Protein AF-A0A0M0T849-F1 (afdb_monomer)

Mean predicted aligned error: 8.23 Å

Radius of gyration: 27.61 Å; Cα contacts (8 Å, |Δi|>4): 371; chains: 1; bounding box: 70×37×80 Å

Structure (mmCIF, N/CA/C/O backbone):
data_AF-A0A0M0T849-F1
#
_entry.id   AF-A0A0M0T849-F1
#
loop_
_atom_site.group_PDB
_atom_site.id
_atom_site.type_symbol
_atom_site.label_atom_id
_atom_site.label_alt_id
_atom_site.label_comp_id
_atom_site.label_asym_id
_atom_site.label_entity_id
_atom_site.label_seq_id
_atom_site.pdbx_PDB_ins_code
_atom_site.Cartn_x
_atom_site.Cartn_y
_atom_site.Cartn_z
_atom_site.occupancy
_atom_site.B_iso_or_equiv
_atom_site.auth_seq_id
_atom_site.auth_comp_id
_atom_site.auth_asym_id
_atom_site.auth_atom_id
_atom_site.pdbx_PDB_model_num
ATOM 1 N N . MET A 1 1 ? -5.304 4.924 25.755 1.00 60.28 1 MET A N 1
ATOM 2 C CA . MET A 1 1 ? -5.908 5.357 27.031 1.00 60.28 1 MET A CA 1
ATOM 3 C C . MET A 1 1 ? -5.217 4.589 28.138 1.00 60.28 1 MET A C 1
ATOM 5 O O . MET A 1 1 ? -4.816 3.461 27.881 1.00 60.28 1 MET A O 1
ATOM 9 N N . ASN A 1 2 ? -5.012 5.182 29.313 1.00 76.38 2 ASN A N 1
ATOM 10 C CA . ASN A 1 2 ? -4.461 4.425 30.435 1.00 76.38 2 ASN A CA 1
ATOM 11 C C . ASN A 1 2 ? -5.485 3.355 30.852 1.00 76.38 2 ASN A C 1
ATOM 13 O O . ASN A 1 2 ? -6.664 3.678 31.005 1.00 76.38 2 ASN A O 1
ATOM 17 N N . LYS A 1 3 ? -5.048 2.098 30.994 1.00 81.00 3 LYS A N 1
ATOM 18 C CA . LYS A 1 3 ? -5.904 0.969 31.385 1.00 81.00 3 LYS A CA 1
ATOM 19 C C . LYS A 1 3 ? -6.645 1.268 32.693 1.00 81.00 3 LYS A C 1
ATOM 21 O O . LYS A 1 3 ? -7.823 0.957 32.788 1.00 81.00 3 LYS A O 1
ATOM 26 N N . SER A 1 4 ? -6.001 1.958 33.638 1.00 83.50 4 SER A N 1
ATOM 27 C CA . SER A 1 4 ? -6.620 2.359 34.910 1.00 83.50 4 SER A CA 1
ATOM 28 C C . SER A 1 4 ? -7.853 3.250 34.722 1.00 83.50 4 SER A C 1
ATOM 30 O O . SER A 1 4 ? -8.904 2.967 35.278 1.00 83.50 4 SER A O 1
ATOM 32 N N . VAL A 1 5 ? -7.765 4.259 33.852 1.00 85.56 5 VAL A N 1
ATOM 33 C CA . VAL A 1 5 ? -8.870 5.195 33.573 1.00 85.56 5 VAL A CA 1
ATOM 34 C C . VAL A 1 5 ? -10.051 4.481 32.915 1.00 85.56 5 VAL A C 1
ATOM 36 O O . VAL A 1 5 ? -11.201 4.868 33.101 1.00 85.56 5 VAL A O 1
ATOM 39 N N . TYR A 1 6 ? -9.790 3.446 32.114 1.00 89.44 6 TYR A N 1
ATOM 40 C CA . TYR A 1 6 ? -10.868 2.658 31.525 1.00 89.44 6 TYR A CA 1
ATOM 41 C C . TYR A 1 6 ? -11.559 1.762 32.554 1.00 89.44 6 TYR A C 1
ATOM 43 O O . TYR A 1 6 ? -12.784 1.688 32.569 1.00 89.44 6 TYR A O 1
ATOM 51 N N . LEU A 1 7 ? -10.776 1.130 33.431 1.00 90.62 7 LEU A N 1
ATOM 52 C CA . LEU A 1 7 ? -11.290 0.299 34.518 1.00 90.62 7 LEU A CA 1
ATOM 53 C C . LEU A 1 7 ? -12.186 1.110 35.455 1.00 90.62 7 LEU A C 1
ATOM 55 O O . LEU A 1 7 ? -13.312 0.699 35.703 1.00 90.62 7 LEU A O 1
ATOM 59 N N . GLU A 1 8 ? -11.758 2.307 35.860 1.00 92.00 8 GLU A N 1
ATOM 60 C CA . GLU A 1 8 ? -12.571 3.217 36.680 1.00 92.00 8 GLU A CA 1
ATOM 61 C C . GLU A 1 8 ? -13.927 3.535 36.027 1.00 92.00 8 GLU A C 1
ATOM 63 O O . GLU A 1 8 ? -14.956 3.597 36.703 1.00 92.00 8 GLU A O 1
ATOM 68 N N . LYS A 1 9 ? -13.962 3.695 34.695 1.00 92.44 9 LYS A N 1
ATOM 69 C CA . LYS A 1 9 ? -15.218 3.911 33.958 1.00 92.44 9 LYS A CA 1
ATOM 70 C C . LYS A 1 9 ? -16.126 2.683 33.979 1.00 92.44 9 LYS A C 1
ATOM 72 O O . LYS A 1 9 ? -17.337 2.860 34.066 1.00 92.44 9 LYS A O 1
ATOM 77 N N . ILE A 1 10 ? -15.568 1.474 33.900 1.00 90.88 10 ILE A N 1
ATOM 78 C CA . ILE A 1 10 ? -16.334 0.223 34.024 1.00 90.88 10 ILE A CA 1
ATOM 79 C C . ILE A 1 10 ? -16.880 0.079 35.450 1.00 90.88 10 ILE A C 1
ATOM 81 O O . ILE A 1 10 ? -18.056 -0.221 35.629 1.00 90.88 10 ILE A O 1
ATOM 85 N N . GLU A 1 11 ? -16.053 0.340 36.461 1.00 91.38 11 GLU A N 1
ATOM 86 C CA . GLU A 1 11 ? -16.432 0.235 37.875 1.00 91.38 11 GLU A CA 1
ATOM 87 C C . GLU A 1 11 ? -17.502 1.258 38.284 1.00 91.38 11 GLU A C 1
ATOM 89 O O . GLU A 1 11 ? -18.283 1.016 39.204 1.00 91.38 11 GLU A O 1
ATOM 94 N N . SER A 1 12 ? -17.567 2.381 37.566 1.00 93.69 12 SER A N 1
ATOM 95 C CA . SER A 1 12 ? -18.572 3.432 37.748 1.00 93.69 12 SER A CA 1
ATOM 96 C C . SER A 1 12 ? -19.901 3.150 37.034 1.00 93.69 12 SER A C 1
ATOM 98 O O . SER A 1 12 ? -20.819 3.967 37.127 1.00 93.69 12 SER A O 1
ATOM 100 N N . LEU A 1 13 ? -20.030 2.038 36.298 1.00 93.19 13 LEU A N 1
ATOM 101 C CA . LEU A 1 13 ? -21.282 1.687 35.627 1.00 93.19 13 LEU A CA 1
ATOM 102 C C . LEU A 1 13 ? -22.389 1.385 36.645 1.00 93.19 13 LEU A C 1
ATOM 104 O O . LEU A 1 13 ? -22.171 0.763 37.688 1.00 93.19 13 LEU A O 1
ATOM 108 N N . GLU A 1 14 ? -23.610 1.800 36.311 1.00 89.88 14 GLU A N 1
ATOM 109 C CA . GLU A 1 14 ? -24.782 1.543 37.144 1.00 89.88 14 GLU A CA 1
ATOM 110 C C . GLU A 1 14 ? -24.962 0.036 37.381 1.00 89.88 14 GLU A C 1
ATOM 112 O O . GLU A 1 14 ? -24.880 -0.776 36.460 1.00 89.88 14 GLU A O 1
ATOM 117 N N . GLY A 1 15 ? -25.178 -0.345 38.642 1.00 85.44 15 GLY A N 1
ATOM 118 C CA . GLY A 1 15 ? -25.332 -1.743 39.034 1.00 85.44 15 GLY A CA 1
ATOM 119 C C . GLY A 1 15 ? -24.027 -2.533 39.173 1.00 85.44 15 GLY A C 1
ATOM 120 O O . GLY A 1 15 ? -24.075 -3.664 39.643 1.00 85.44 15 GLY A O 1
ATOM 121 N N . PHE A 1 16 ? -22.857 -1.970 38.849 1.00 89.62 16 PHE A N 1
ATOM 122 C CA . PHE A 1 16 ? -21.581 -2.676 39.015 1.00 89.62 16 PHE A CA 1
ATOM 123 C C . PHE A 1 16 ? -21.290 -3.006 40.489 1.00 89.62 16 PHE A C 1
ATOM 125 O O . PHE A 1 16 ? -20.903 -4.123 40.835 1.00 89.62 16 PHE A O 1
ATOM 132 N N . SER A 1 17 ? -21.549 -2.054 41.390 1.00 87.62 17 SER A N 1
ATOM 133 C CA . SER A 1 17 ? -21.331 -2.219 42.833 1.00 87.62 17 SER A CA 1
ATOM 134 C C . SER A 1 17 ? -22.240 -3.271 43.477 1.00 87.62 17 SER A C 1
ATOM 136 O O . SER A 1 17 ? -21.891 -3.812 44.528 1.00 87.62 17 SER A O 1
ATOM 138 N N . THR A 1 18 ? -23.377 -3.598 42.853 1.00 83.88 18 THR A N 1
ATOM 139 C CA . THR A 1 18 ? -24.341 -4.580 43.371 1.00 83.88 18 THR A CA 1
ATOM 140 C C . THR A 1 18 ? -24.019 -6.015 42.948 1.00 83.88 18 THR A C 1
ATOM 142 O O . THR A 1 18 ? -24.594 -6.954 43.497 1.00 83.88 18 THR A O 1
ATOM 145 N N . ILE A 1 19 ? -23.072 -6.198 42.022 1.00 87.38 19 ILE A N 1
ATOM 146 C CA . ILE A 1 19 ? -22.574 -7.507 41.584 1.00 87.38 19 ILE A CA 1
ATOM 147 C C . ILE A 1 19 ? -21.572 -8.057 42.602 1.00 87.38 19 ILE A C 1
ATOM 149 O O . ILE A 1 19 ? -20.796 -7.306 43.209 1.00 87.38 19 ILE A O 1
ATOM 153 N N . LYS A 1 20 ? -21.575 -9.383 42.778 1.00 85.88 20 LYS A N 1
ATOM 154 C CA . LYS A 1 20 ? -20.651 -10.084 43.673 1.00 85.88 20 LYS A CA 1
ATOM 155 C C . LYS A 1 20 ? -19.207 -9.979 43.181 1.00 85.88 20 LYS A C 1
ATOM 157 O O . LYS A 1 20 ? -18.941 -9.912 41.984 1.00 85.88 20 LYS A O 1
ATOM 162 N N . ASN A 1 21 ? -18.258 -9.986 44.113 1.00 81.31 21 ASN A N 1
ATOM 163 C CA . ASN A 1 21 ? -16.842 -9.770 43.799 1.00 81.31 21 ASN A CA 1
ATOM 164 C C . ASN A 1 21 ? -16.257 -10.788 42.805 1.00 81.31 21 ASN A C 1
ATOM 166 O O . ASN A 1 21 ? -15.384 -10.422 42.026 1.00 81.31 21 ASN A O 1
ATOM 170 N N . ASP A 1 22 ? -16.741 -12.028 42.805 1.00 83.12 22 ASP A N 1
ATOM 171 C CA . ASP A 1 22 ? -16.338 -13.098 41.885 1.00 83.12 22 ASP A CA 1
ATOM 172 C C . ASP A 1 22 ? -16.853 -12.899 40.448 1.00 83.12 22 ASP A C 1
ATOM 174 O O . ASP A 1 22 ? -16.228 -13.367 39.500 1.00 83.12 22 ASP A O 1
ATOM 178 N N . GLU A 1 23 ? -17.941 -12.148 40.261 1.00 87.88 23 GLU A N 1
ATOM 179 C CA . GLU A 1 23 ? -18.541 -11.872 38.948 1.00 87.88 23 GLU A CA 1
ATOM 180 C C . GLU A 1 23 ? -18.073 -10.534 38.344 1.00 87.88 23 GLU A C 1
ATOM 182 O O . GLU A 1 23 ? -18.139 -10.340 37.128 1.00 87.88 23 GLU A O 1
ATOM 187 N N . ARG A 1 24 ? -17.545 -9.617 39.168 1.00 89.88 24 ARG A N 1
ATOM 188 C CA . ARG A 1 24 ? -17.034 -8.304 38.720 1.00 89.88 24 ARG A CA 1
ATOM 189 C C . ARG A 1 24 ? -15.905 -8.422 37.701 1.00 89.88 24 ARG A C 1
ATOM 191 O O . ARG A 1 24 ? -15.881 -7.656 36.739 1.00 89.88 24 ARG A O 1
ATOM 198 N N . GLN A 1 25 ? -15.010 -9.398 37.869 1.00 90.38 25 GLN A N 1
ATOM 199 C CA . GLN A 1 25 ? -13.918 -9.616 36.918 1.00 90.38 25 GLN A CA 1
ATOM 200 C C . GLN A 1 25 ? -14.452 -9.990 35.529 1.00 90.38 25 GLN A C 1
ATOM 202 O O . GLN A 1 25 ? -13.970 -9.466 34.533 1.00 90.38 25 GLN A O 1
ATOM 207 N N . SER A 1 26 ? -15.523 -10.790 35.454 1.00 90.88 26 SER A N 1
ATOM 208 C CA . SER A 1 26 ? -16.146 -11.151 34.173 1.00 90.88 26 SER A CA 1
ATOM 209 C C . SER A 1 26 ? -16.728 -9.940 33.434 1.00 90.88 26 SER A C 1
ATOM 211 O O . SER A 1 26 ? -16.692 -9.904 32.205 1.00 90.88 26 SER A O 1
ATOM 213 N N . VAL A 1 27 ? -17.248 -8.943 34.158 1.00 92.19 27 VAL A N 1
ATOM 214 C CA . VAL A 1 27 ? -17.729 -7.684 33.563 1.00 92.19 27 VAL A CA 1
ATOM 215 C C . VAL A 1 27 ? -16.565 -6.863 33.008 1.00 92.19 27 VAL A C 1
ATOM 217 O O . VAL A 1 27 ? -16.662 -6.339 31.897 1.00 92.19 27 VAL A O 1
ATOM 220 N N . ILE A 1 28 ? -15.472 -6.766 33.770 1.00 92.56 28 ILE A N 1
ATOM 221 C CA . ILE A 1 28 ? -14.256 -6.065 33.350 1.00 92.56 28 ILE A CA 1
ATOM 222 C C . ILE A 1 28 ? -13.679 -6.708 32.089 1.00 92.56 28 ILE A C 1
ATOM 224 O O . ILE A 1 28 ? -13.455 -5.999 31.110 1.00 92.56 28 ILE A O 1
ATOM 228 N N . ASP A 1 29 ? -13.501 -8.028 32.087 1.00 92.75 29 ASP A N 1
ATOM 229 C CA . ASP A 1 29 ? -12.939 -8.764 30.952 1.00 92.75 29 ASP A CA 1
ATOM 230 C C . ASP A 1 29 ? -13.808 -8.574 29.701 1.00 92.75 29 ASP A C 1
ATOM 232 O O . ASP A 1 29 ? -13.308 -8.169 28.655 1.00 92.75 29 ASP A O 1
ATOM 236 N N . ALA A 1 30 ? -15.135 -8.711 29.829 1.00 92.81 30 ALA A N 1
ATOM 237 C CA . ALA A 1 30 ? -16.058 -8.481 28.718 1.00 92.81 30 ALA A CA 1
ATOM 238 C C . ALA A 1 30 ? -15.961 -7.054 28.141 1.00 92.81 30 ALA A C 1
ATOM 240 O O . ALA A 1 30 ? -16.028 -6.870 26.926 1.00 92.81 30 ALA A O 1
ATOM 241 N N . GLY A 1 31 ? -15.804 -6.036 28.994 1.00 92.69 31 GLY A N 1
ATOM 242 C CA . GLY A 1 31 ? -15.648 -4.645 28.561 1.00 92.69 31 GLY A CA 1
ATOM 243 C C . GLY A 1 31 ? -14.288 -4.343 27.925 1.00 92.69 31 GLY A C 1
ATOM 244 O O . GLY A 1 31 ? -14.213 -3.537 26.992 1.00 92.69 31 GLY A O 1
ATOM 245 N N . MET A 1 32 ? -13.220 -4.970 28.422 1.00 93.19 32 MET A N 1
ATOM 246 C CA . MET A 1 32 ? -11.860 -4.862 27.885 1.00 93.19 32 MET A CA 1
ATOM 247 C C . MET A 1 32 ? -11.755 -5.527 26.513 1.00 93.19 32 MET A C 1
ATOM 249 O O . MET A 1 32 ? -11.358 -4.865 25.553 1.00 93.19 32 MET A O 1
ATOM 253 N N . ASP A 1 33 ? -12.186 -6.783 26.413 1.00 94.12 33 ASP A N 1
ATOM 254 C CA . ASP A 1 33 ? -12.108 -7.581 25.190 1.00 94.12 33 ASP A CA 1
ATOM 255 C C . ASP A 1 33 ? -12.939 -6.949 24.070 1.00 94.12 33 ASP A C 1
ATOM 257 O O . ASP A 1 33 ? -12.478 -6.818 22.936 1.00 94.12 33 ASP A O 1
ATOM 261 N N . ALA A 1 34 ? -14.152 -6.484 24.387 1.00 93.94 34 ALA A N 1
ATOM 262 C CA . ALA A 1 34 ? -15.019 -5.829 23.413 1.00 93.94 34 ALA A CA 1
ATOM 263 C C . ALA A 1 34 ? -14.435 -4.508 22.897 1.00 93.94 34 ALA A C 1
ATOM 265 O O . ALA A 1 34 ? -14.527 -4.224 21.704 1.00 93.94 34 ALA A O 1
ATOM 266 N N . MET A 1 35 ? -13.823 -3.704 23.774 1.00 93.00 35 MET A N 1
ATOM 267 C CA . MET A 1 35 ? -13.146 -2.470 23.368 1.00 93.00 35 MET A CA 1
ATOM 268 C C . MET A 1 35 ? -11.950 -2.776 22.462 1.00 93.00 35 MET A C 1
ATOM 270 O O . MET A 1 35 ? -11.795 -2.138 21.424 1.00 93.00 35 MET A O 1
ATOM 274 N N . GLU A 1 36 ? -11.098 -3.729 22.841 1.00 91.44 36 GLU A N 1
ATOM 275 C CA . GLU A 1 36 ? -9.919 -4.084 22.050 1.00 91.44 36 GLU A CA 1
ATOM 276 C C . GLU A 1 36 ? -10.314 -4.648 20.681 1.00 91.44 36 GLU A C 1
ATOM 278 O O . GLU A 1 36 ? -9.797 -4.204 19.654 1.00 91.44 36 GLU A O 1
ATOM 283 N N . HIS A 1 37 ? -11.294 -5.552 20.647 1.00 92.25 37 HIS A N 1
ATOM 284 C CA . HIS A 1 37 ? -11.825 -6.101 19.406 1.00 92.25 37 HIS A CA 1
ATOM 285 C C . HIS A 1 37 ? -12.408 -5.009 18.502 1.00 92.25 37 HIS A C 1
ATOM 287 O O . HIS A 1 37 ? -12.138 -4.992 17.301 1.00 92.25 37 HIS A O 1
ATOM 293 N N . GLU A 1 38 ? -13.183 -4.075 19.058 1.00 92.25 38 GLU A N 1
ATOM 294 C CA . GLU A 1 38 ? -13.771 -2.985 18.279 1.00 92.25 38 GLU A CA 1
ATOM 295 C C . GLU A 1 38 ? -12.708 -2.020 17.749 1.00 92.25 38 GLU A C 1
ATOM 297 O O . GLU A 1 38 ? -12.756 -1.621 16.586 1.00 92.25 38 GLU A O 1
ATOM 302 N N . PHE A 1 39 ? -11.698 -1.690 18.555 1.00 89.31 39 PHE A N 1
ATOM 303 C CA . PHE A 1 39 ? -10.579 -0.871 18.096 1.00 89.31 39 PHE A CA 1
ATOM 304 C C . PHE A 1 39 ? -9.809 -1.553 16.956 1.00 89.31 39 PHE A C 1
ATOM 306 O O . PHE A 1 39 ? -9.500 -0.916 15.945 1.00 89.31 39 PHE A O 1
ATOM 313 N N . ASN A 1 40 ? -9.550 -2.857 17.075 1.00 87.88 40 ASN A N 1
ATOM 314 C CA . ASN A 1 40 ? -8.899 -3.648 16.032 1.00 87.88 40 ASN A CA 1
ATOM 315 C C . ASN A 1 40 ? -9.746 -3.717 14.752 1.00 87.88 40 ASN A C 1
ATOM 317 O O . ASN A 1 40 ? -9.210 -3.579 13.655 1.00 87.88 40 ASN A O 1
ATOM 321 N N . ARG A 1 41 ? -11.072 -3.856 14.872 1.00 90.12 41 ARG A N 1
ATOM 322 C CA . ARG A 1 41 ? -11.997 -3.811 13.730 1.00 90.12 41 ARG A CA 1
ATOM 323 C C . ARG A 1 41 ? -11.960 -2.451 13.030 1.00 90.12 41 ARG A C 1
ATOM 325 O O . ARG A 1 41 ? -11.737 -2.395 11.824 1.00 90.12 41 ARG A O 1
ATOM 332 N N . LEU A 1 42 ? -12.123 -1.358 13.781 1.00 87.81 42 LEU A N 1
ATOM 333 C CA . LEU A 1 42 ? -12.128 0.006 13.239 1.00 87.81 42 LEU A CA 1
ATOM 334 C C . LEU A 1 42 ? -10.811 0.342 12.539 1.00 87.81 42 LEU A C 1
ATOM 336 O O . LEU A 1 42 ? -10.811 0.892 11.440 1.00 87.81 42 LEU A O 1
ATOM 340 N N . THR A 1 43 ? -9.682 -0.020 13.147 1.00 84.00 43 THR A N 1
ATOM 341 C CA . THR A 1 43 ? -8.364 0.203 12.544 1.00 84.00 43 THR A CA 1
ATOM 342 C C . THR A 1 43 ? -8.151 -0.660 11.302 1.00 84.00 43 THR A C 1
ATOM 344 O O . THR A 1 43 ? -7.687 -0.134 10.292 1.00 84.00 43 THR A O 1
ATOM 347 N N . ALA A 1 44 ? -8.549 -1.935 11.312 1.00 83.19 44 ALA A N 1
ATOM 348 C CA . ALA A 1 44 ? -8.457 -2.806 10.140 1.00 83.19 44 ALA A CA 1
ATOM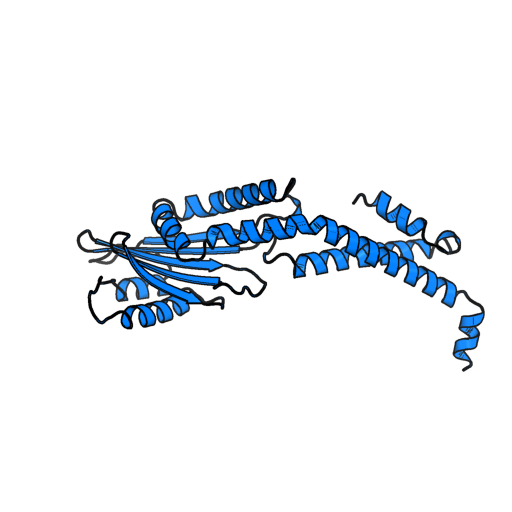 349 C C . ALA A 1 44 ? -9.318 -2.321 8.960 1.00 83.19 44 ALA A C 1
ATOM 351 O O . ALA A 1 44 ? -8.923 -2.480 7.807 1.00 83.19 44 ALA A O 1
ATOM 352 N N . GLU A 1 45 ? -10.474 -1.716 9.237 1.00 83.94 45 GLU A N 1
ATOM 353 C CA . GLU A 1 45 ? -11.359 -1.147 8.216 1.00 83.94 45 GLU A CA 1
ATOM 354 C C . GLU A 1 45 ? -10.856 0.190 7.668 1.00 83.94 45 GLU A C 1
ATOM 356 O O . GLU A 1 45 ? -11.100 0.516 6.506 1.00 83.94 45 GLU A O 1
ATOM 361 N N . LYS A 1 46 ? -10.178 0.985 8.500 1.00 86.75 46 LYS A N 1
ATOM 362 C CA . LYS A 1 46 ? -9.797 2.360 8.161 1.00 86.75 46 LYS A CA 1
ATOM 363 C C . LYS A 1 46 ? -8.404 2.494 7.578 1.00 86.75 46 LYS A C 1
ATOM 365 O O . LYS A 1 46 ? -8.193 3.350 6.722 1.00 86.75 46 LYS A O 1
ATOM 370 N N . PHE A 1 47 ? -7.455 1.687 8.037 1.00 88.81 47 PHE A N 1
ATOM 371 C CA . PHE A 1 47 ? -6.078 1.760 7.573 1.00 88.81 47 PHE A CA 1
ATOM 372 C C . PHE A 1 47 ? -5.917 0.949 6.286 1.00 88.81 47 PHE A C 1
ATOM 374 O O . PHE A 1 47 ? -6.061 -0.274 6.313 1.00 88.81 47 PHE A O 1
ATOM 381 N N . PRO A 1 48 ? -5.557 1.577 5.150 1.00 90.19 48 PRO A N 1
ATOM 382 C CA . PRO A 1 48 ? -5.438 0.841 3.894 1.00 90.19 48 PRO A CA 1
ATOM 383 C C . PRO A 1 48 ? -4.230 -0.095 3.851 1.00 90.19 48 PRO A C 1
ATOM 385 O O . PRO A 1 48 ? -4.144 -0.917 2.943 1.00 90.19 48 PRO A O 1
ATOM 388 N N . TYR A 1 49 ? -3.299 0.017 4.802 1.00 92.19 49 TYR A N 1
ATOM 389 C CA . TYR A 1 49 ? -2.038 -0.712 4.785 1.00 92.19 49 TYR A CA 1
ATOM 390 C C . TYR A 1 49 ? -1.790 -1.518 6.062 1.00 92.19 49 TYR A C 1
ATOM 392 O O . TYR A 1 49 ? -2.300 -1.264 7.150 1.00 92.19 49 TYR A O 1
ATOM 400 N N . SER A 1 50 ? -0.996 -2.564 5.875 1.00 89.69 50 SER A N 1
ATOM 401 C CA . SER A 1 50 ? -0.374 -3.391 6.906 1.00 89.69 50 SER A CA 1
ATOM 402 C C . SER A 1 50 ? 0.610 -2.711 7.836 1.00 89.69 50 SER A C 1
ATOM 404 O O . SER A 1 50 ? 1.623 -2.350 7.258 1.00 89.69 50 SER A O 1
ATOM 406 N N . PRO A 1 51 ? 0.500 -2.594 9.176 1.00 89.31 51 PRO A N 1
ATOM 407 C CA . PRO A 1 51 ? 1.727 -2.328 9.931 1.00 89.31 51 PRO A CA 1
ATOM 408 C C . PRO A 1 51 ? 2.747 -3.453 9.669 1.00 89.31 51 PRO A C 1
ATOM 410 O O . PRO A 1 51 ? 2.381 -4.630 9.651 1.00 89.31 51 PRO A O 1
ATOM 413 N N . ASN A 1 52 ? 4.013 -3.088 9.443 1.00 90.44 52 ASN A N 1
ATOM 414 C CA . ASN A 1 52 ? 5.134 -4.000 9.173 1.00 90.44 52 ASN A CA 1
ATOM 415 C C . ASN A 1 52 ? 4.939 -4.931 7.959 1.00 90.44 52 ASN A C 1
ATOM 417 O O . ASN A 1 52 ? 5.480 -6.037 7.932 1.00 90.44 52 ASN A O 1
ATOM 421 N N . ALA A 1 53 ? 4.166 -4.508 6.956 1.00 93.31 53 ALA A N 1
ATOM 422 C CA . ALA A 1 53 ? 3.972 -5.270 5.724 1.00 93.31 53 ALA A CA 1
ATOM 423 C C . ALA A 1 53 ? 4.324 -4.437 4.481 1.00 93.31 53 ALA A C 1
ATOM 425 O O . ALA A 1 53 ? 4.244 -3.204 4.536 1.00 93.31 53 ALA A O 1
ATOM 426 N N . PRO A 1 54 ? 4.645 -5.088 3.345 1.00 95.00 54 PRO A N 1
ATOM 427 C CA . PRO A 1 54 ? 4.850 -4.404 2.075 1.00 95.00 54 PRO A CA 1
ATOM 428 C C . PRO A 1 54 ? 3.659 -3.513 1.711 1.00 95.00 54 PRO A C 1
ATOM 430 O O . PRO A 1 54 ? 2.512 -3.964 1.709 1.00 95.00 54 PRO A O 1
ATOM 433 N N . CYS A 1 55 ? 3.930 -2.248 1.393 1.00 95.25 55 CYS A N 1
ATOM 434 C CA . CYS A 1 55 ? 2.926 -1.293 0.923 1.00 95.25 55 CYS A CA 1
ATOM 435 C C . CYS A 1 55 ? 3.166 -0.827 -0.514 1.00 95.25 55 CYS A C 1
ATOM 437 O O . CYS A 1 55 ? 2.228 -0.366 -1.162 1.00 95.25 55 CYS A O 1
ATOM 439 N N . LEU A 1 56 ? 4.398 -0.944 -1.011 1.00 96.69 56 LEU A N 1
ATOM 440 C CA . LEU A 1 56 ? 4.778 -0.520 -2.351 1.00 96.69 56 LEU A CA 1
ATOM 441 C C . LEU A 1 56 ? 5.844 -1.458 -2.917 1.00 96.69 56 LEU A C 1
ATOM 443 O O . LEU A 1 56 ? 6.810 -1.790 -2.236 1.00 96.69 56 LEU A O 1
ATOM 447 N N . GLU A 1 57 ? 5.694 -1.850 -4.175 1.00 97.12 57 GLU A N 1
ATOM 448 C CA . GLU A 1 57 ? 6.706 -2.578 -4.942 1.00 97.12 57 GLU A CA 1
ATOM 449 C C . GLU A 1 57 ? 7.029 -1.795 -6.215 1.00 97.12 57 GLU A C 1
ATOM 451 O O . GLU A 1 57 ? 6.130 -1.394 -6.952 1.00 97.12 57 GLU A O 1
ATOM 456 N N . ILE A 1 58 ? 8.318 -1.568 -6.461 1.00 97.81 58 ILE A N 1
ATOM 457 C CA . ILE A 1 58 ? 8.836 -0.853 -7.626 1.00 97.81 58 ILE A CA 1
ATOM 458 C C . ILE A 1 58 ? 9.840 -1.750 -8.328 1.00 97.81 58 ILE A C 1
ATOM 460 O O . ILE A 1 58 ? 10.740 -2.312 -7.701 1.00 97.81 58 ILE A O 1
ATOM 464 N N . HIS A 1 59 ? 9.687 -1.874 -9.637 1.00 97.31 59 HIS A N 1
ATOM 465 C CA . HIS A 1 59 ? 10.644 -2.539 -10.501 1.00 97.31 59 HIS A CA 1
ATOM 466 C C . HIS A 1 59 ? 11.118 -1.539 -11.541 1.00 97.31 59 HIS A C 1
ATOM 468 O O . HIS A 1 59 ? 10.307 -0.852 -12.158 1.00 97.31 59 HIS A O 1
ATOM 474 N N . HIS A 1 60 ? 12.424 -1.482 -11.749 1.00 97.44 60 HIS A N 1
ATOM 475 C CA . HIS A 1 60 ? 13.046 -0.702 -12.804 1.00 97.44 60 HIS A CA 1
ATOM 476 C C . HIS A 1 60 ? 13.880 -1.635 -13.667 1.00 97.44 60 HIS A C 1
ATOM 478 O O . HIS A 1 60 ? 14.766 -2.331 -13.166 1.00 97.44 60 HIS A O 1
ATOM 484 N N . ILE A 1 61 ? 13.568 -1.662 -14.955 1.00 96.19 61 ILE A N 1
ATOM 485 C CA . ILE A 1 61 ? 14.305 -2.414 -15.959 1.00 96.19 61 ILE A CA 1
ATOM 486 C C . ILE A 1 61 ? 14.912 -1.402 -16.911 1.00 96.19 61 ILE A C 1
ATOM 488 O O . ILE A 1 61 ? 14.190 -0.593 -17.482 1.00 96.19 61 ILE A O 1
ATOM 492 N N . HIS A 1 62 ? 16.224 -1.457 -17.079 1.00 95.38 62 HIS A N 1
ATOM 493 C CA . HIS A 1 62 ? 16.961 -0.541 -17.934 1.00 95.38 62 HIS A CA 1
ATOM 494 C C . HIS A 1 62 ? 17.823 -1.314 -18.916 1.00 95.38 62 HIS A C 1
ATOM 496 O O . HIS A 1 62 ? 18.471 -2.291 -18.541 1.00 95.38 62 HIS A O 1
ATOM 502 N N . THR A 1 63 ? 17.864 -0.847 -20.154 1.00 93.81 63 THR A N 1
ATOM 503 C CA . THR A 1 63 ? 18.798 -1.315 -21.173 1.00 93.81 63 THR A CA 1
ATOM 504 C C . THR A 1 63 ? 19.230 -0.141 -22.030 1.00 93.81 63 THR A C 1
ATOM 506 O O . THR A 1 63 ? 18.489 0.826 -22.177 1.00 93.81 63 THR A O 1
ATOM 509 N N . SER A 1 64 ? 20.404 -0.248 -22.636 1.00 90.94 64 SER A N 1
ATOM 510 C CA . SER A 1 64 ? 20.862 0.695 -23.648 1.00 90.94 64 SER A CA 1
ATOM 511 C C . SER A 1 64 ? 21.162 -0.008 -24.968 1.00 90.94 64 SER A C 1
ATOM 513 O O . SER A 1 64 ? 21.481 -1.204 -24.990 1.00 90.94 64 SER A O 1
ATOM 515 N N . ASP A 1 65 ? 21.015 0.734 -26.061 1.00 86.69 65 ASP A N 1
ATOM 516 C CA . ASP A 1 65 ? 21.414 0.323 -27.408 1.00 86.69 65 ASP A CA 1
ATOM 517 C C . ASP A 1 65 ? 21.922 1.549 -28.171 1.00 86.69 65 ASP A C 1
ATOM 519 O O . ASP A 1 65 ? 21.249 2.576 -28.183 1.00 86.69 65 ASP A O 1
ATOM 523 N N . ASP A 1 66 ? 23.133 1.474 -28.727 1.00 84.19 66 ASP A N 1
ATOM 524 C CA . ASP A 1 66 ? 23.784 2.558 -29.485 1.00 84.19 66 ASP A CA 1
ATOM 525 C C . ASP A 1 66 ? 23.713 3.965 -28.845 1.00 84.19 66 ASP A C 1
ATOM 527 O O . ASP A 1 66 ? 23.626 4.989 -29.520 1.00 84.19 66 ASP A O 1
ATOM 531 N N . GLY A 1 67 ? 23.800 4.028 -27.511 1.00 82.56 67 GLY A N 1
ATOM 532 C CA . GLY A 1 67 ? 23.786 5.282 -26.745 1.00 82.56 67 GLY A CA 1
ATOM 533 C C . GLY A 1 67 ? 22.396 5.785 -26.351 1.00 82.56 67 GLY A C 1
ATOM 534 O O . GLY A 1 67 ? 22.321 6.724 -25.564 1.00 82.56 67 GLY A O 1
ATOM 535 N N . VAL A 1 68 ? 21.331 5.129 -26.815 1.00 88.25 68 VAL A N 1
ATOM 536 C CA . VAL A 1 68 ? 19.944 5.390 -26.413 1.00 88.25 68 VAL A CA 1
ATOM 537 C C . VAL A 1 68 ? 19.615 4.590 -25.153 1.00 88.25 68 VAL A C 1
ATOM 539 O O . VAL A 1 68 ? 19.925 3.396 -25.064 1.00 88.25 68 VAL A O 1
ATOM 542 N N . SER A 1 69 ? 19.001 5.243 -24.167 1.00 92.06 69 SER A N 1
ATOM 543 C CA . SER A 1 69 ? 18.545 4.640 -22.912 1.00 92.06 69 SER A CA 1
ATOM 544 C C . SER A 1 69 ? 17.080 4.247 -23.001 1.00 92.06 69 SER A C 1
ATOM 546 O O . SER A 1 69 ? 16.237 5.072 -23.332 1.00 92.06 69 SER A O 1
ATOM 548 N N . TYR A 1 70 ? 16.750 3.020 -22.609 1.00 94.00 70 TYR A N 1
ATOM 549 C CA . TYR A 1 70 ? 15.373 2.551 -22.516 1.00 94.00 70 TYR A CA 1
ATOM 550 C C . TYR A 1 70 ? 15.075 2.092 -21.097 1.00 94.00 70 TYR A C 1
ATOM 552 O O . TYR A 1 70 ? 15.777 1.239 -20.544 1.00 94.00 70 TYR A O 1
ATOM 560 N N . ASP A 1 71 ? 13.982 2.596 -20.536 1.00 95.62 71 ASP A N 1
ATOM 561 C CA . ASP A 1 71 ? 13.578 2.305 -19.167 1.00 95.62 71 ASP A CA 1
ATOM 562 C C . ASP A 1 71 ? 12.133 1.818 -19.119 1.00 95.62 71 ASP A C 1
ATOM 564 O O . ASP A 1 71 ? 11.242 2.368 -19.761 1.00 95.62 71 ASP A O 1
ATOM 568 N N . LEU A 1 72 ? 11.888 0.795 -18.308 1.00 96.75 72 LEU A N 1
ATOM 569 C CA . LEU A 1 72 ? 10.559 0.303 -17.986 1.00 96.75 72 LEU A CA 1
ATOM 570 C C . LEU A 1 72 ? 10.399 0.298 -16.469 1.00 96.75 72 LEU A C 1
ATOM 572 O O . LEU A 1 72 ? 11.123 -0.395 -15.749 1.00 96.75 72 LEU A O 1
ATOM 576 N N . VAL A 1 73 ? 9.442 1.078 -15.980 1.00 97.88 73 VAL A N 1
ATOM 577 C CA . VAL A 1 73 ? 9.143 1.219 -14.557 1.00 97.88 73 VAL A CA 1
ATOM 578 C C . VAL A 1 73 ? 7.792 0.591 -14.273 1.00 97.88 73 VAL A C 1
ATOM 580 O O . VAL A 1 73 ? 6.782 0.993 -14.841 1.00 97.88 73 VAL A O 1
ATOM 583 N N . TYR A 1 74 ? 7.761 -0.376 -13.364 1.00 98.19 74 TYR A N 1
ATOM 584 C CA . TYR A 1 74 ? 6.532 -0.928 -12.810 1.00 98.19 74 TYR A CA 1
ATOM 585 C C . TYR A 1 74 ? 6.380 -0.492 -11.359 1.00 98.19 74 TYR A C 1
ATOM 587 O O . TYR A 1 74 ? 7.343 -0.522 -10.591 1.00 98.19 74 TYR A O 1
ATOM 595 N N . MET A 1 75 ? 5.161 -0.115 -10.983 1.00 98.12 75 MET A N 1
ATOM 596 C CA . MET A 1 75 ? 4.807 0.233 -9.612 1.00 98.12 75 MET A CA 1
ATOM 597 C C . MET A 1 75 ? 3.541 -0.501 -9.200 1.00 98.12 75 MET A C 1
ATOM 599 O O . MET A 1 75 ? 2.573 -0.554 -9.960 1.00 98.12 75 MET A O 1
ATOM 603 N N . LYS A 1 76 ? 3.536 -1.026 -7.978 1.00 97.00 76 LYS A N 1
ATOM 604 C CA . LYS A 1 76 ? 2.383 -1.675 -7.364 1.00 97.00 76 LYS A CA 1
ATOM 605 C C . LYS A 1 76 ? 2.149 -1.150 -5.957 1.00 97.00 76 LYS A C 1
ATOM 607 O O . LYS A 1 76 ? 2.940 -1.401 -5.051 1.00 97.00 76 LYS A O 1
ATOM 612 N N . ASP A 1 77 ? 1.022 -0.477 -5.792 1.00 95.19 77 ASP A N 1
ATOM 613 C CA . ASP A 1 77 ? 0.409 -0.129 -4.519 1.00 95.19 77 ASP A CA 1
ATOM 614 C C . ASP A 1 77 ? -0.251 -1.373 -3.908 1.00 95.19 77 ASP A C 1
ATOM 616 O O . ASP A 1 77 ? -1.065 -2.042 -4.549 1.00 95.19 77 ASP A O 1
ATOM 620 N N . MET A 1 78 ? 0.107 -1.706 -2.668 1.00 93.94 78 MET A N 1
ATOM 621 C CA . MET A 1 78 ? -0.428 -2.874 -1.957 1.00 93.94 78 MET A CA 1
ATOM 622 C C . MET A 1 78 ? -1.524 -2.507 -0.952 1.00 93.94 78 MET A C 1
ATOM 624 O O . MET A 1 78 ? -1.726 -3.216 0.037 1.00 93.94 78 MET A O 1
ATOM 628 N N . ALA A 1 79 ? -2.241 -1.407 -1.195 1.00 89.19 79 ALA A N 1
ATOM 629 C CA . ALA A 1 79 ? -3.430 -1.056 -0.430 1.00 89.19 79 ALA A CA 1
ATOM 630 C C . ALA A 1 79 ? -4.428 -2.232 -0.389 1.00 89.19 79 ALA A C 1
ATOM 632 O O . ALA A 1 79 ? -4.726 -2.868 -1.403 1.00 89.19 79 ALA A O 1
ATOM 633 N N . ARG A 1 80 ? -4.943 -2.525 0.809 1.00 84.25 80 ARG A N 1
ATOM 634 C CA . ARG A 1 80 ? -5.940 -3.575 1.080 1.00 84.25 80 ARG A CA 1
ATOM 635 C C . ARG A 1 80 ? -7.350 -3.159 0.683 1.00 84.25 80 ARG A C 1
ATOM 637 O O . ARG A 1 80 ? -8.187 -4.002 0.374 1.00 84.25 80 ARG A O 1
ATOM 644 N N . ILE A 1 81 ? -7.613 -1.860 0.743 1.00 78.25 81 ILE A N 1
ATOM 645 C CA . ILE A 1 81 ? -8.917 -1.272 0.468 1.00 78.25 81 ILE A CA 1
ATOM 646 C C . ILE A 1 81 ? -8.955 -0.890 -1.009 1.00 78.25 81 ILE A C 1
ATOM 648 O O . ILE A 1 81 ? -7.985 -0.339 -1.530 1.00 78.25 81 ILE A O 1
ATOM 652 N N . LYS A 1 82 ? -10.078 -1.171 -1.681 1.00 75.44 82 LYS A N 1
ATOM 653 C CA . LYS A 1 82 ? -10.294 -0.725 -3.061 1.00 75.44 82 LYS A CA 1
ATOM 654 C C . LYS A 1 82 ? -10.204 0.797 -3.127 1.00 75.44 82 LYS A C 1
ATOM 656 O O . LYS A 1 82 ? -10.967 1.491 -2.456 1.00 75.44 82 LYS A O 1
ATOM 661 N N . THR A 1 83 ? -9.293 1.292 -3.952 1.00 75.56 83 THR A N 1
ATOM 662 C CA . THR A 1 83 ? -9.194 2.707 -4.297 1.00 75.56 83 THR A CA 1
ATOM 663 C C . THR A 1 83 ? -9.943 2.978 -5.597 1.00 75.56 83 THR A C 1
ATOM 665 O O . THR A 1 83 ? -10.087 2.101 -6.445 1.00 75.56 83 THR A O 1
ATOM 668 N N . ASP A 1 84 ? -10.413 4.208 -5.763 1.00 85.94 84 ASP A N 1
ATOM 669 C CA . ASP A 1 84 ? -10.893 4.749 -7.040 1.00 85.94 84 ASP A CA 1
ATOM 670 C C . ASP A 1 84 ? -9.747 4.972 -8.041 1.00 85.94 84 ASP A C 1
ATOM 672 O O . ASP A 1 84 ? -9.971 5.105 -9.243 1.00 85.94 84 ASP A O 1
ATOM 676 N N . LYS A 1 85 ? -8.510 5.003 -7.539 1.00 90.19 85 LYS A N 1
ATOM 677 C CA . LYS A 1 85 ? -7.289 5.161 -8.327 1.00 90.19 85 LYS A CA 1
ATOM 678 C C . LYS A 1 85 ? -6.668 3.822 -8.708 1.00 90.19 85 LYS A C 1
ATOM 680 O O . LYS A 1 85 ? -6.790 2.870 -7.932 1.00 90.19 85 LYS A O 1
ATOM 685 N N . PRO A 1 86 ? -5.933 3.760 -9.832 1.00 93.75 86 PRO A N 1
ATOM 686 C CA . PRO A 1 86 ? -5.162 2.577 -10.179 1.00 93.75 86 PRO A CA 1
ATOM 687 C C . PRO A 1 86 ? -4.146 2.222 -9.088 1.00 93.75 86 PRO A C 1
ATOM 689 O O . PRO A 1 86 ? -3.615 3.090 -8.386 1.00 93.75 86 PRO A O 1
ATOM 692 N N . VAL A 1 87 ? -3.903 0.927 -8.921 1.00 94.25 87 VAL A N 1
ATOM 693 C CA . VAL A 1 87 ? -2.972 0.370 -7.926 1.00 94.25 87 VAL A CA 1
ATOM 694 C C . VAL A 1 87 ? -1.774 -0.296 -8.581 1.00 94.25 87 VAL A C 1
ATOM 696 O O . VAL A 1 87 ? -0.771 -0.527 -7.915 1.00 94.25 87 VAL A O 1
ATOM 699 N N . THR A 1 88 ? -1.833 -0.577 -9.882 1.00 96.81 88 THR A N 1
ATOM 700 C CA . THR A 1 88 ? -0.669 -1.021 -10.646 1.00 96.81 88 THR A CA 1
ATOM 701 C C . THR A 1 88 ? -0.444 -0.150 -11.862 1.00 96.81 88 THR A C 1
ATOM 703 O O . THR A 1 88 ? -1.389 0.285 -12.514 1.00 96.81 88 THR A O 1
ATOM 706 N N . TYR A 1 89 ? 0.827 0.115 -12.148 1.00 97.75 89 TYR A N 1
ATOM 707 C CA . TYR A 1 89 ? 1.268 0.975 -13.236 1.00 97.75 89 TYR A CA 1
ATOM 708 C C . TYR A 1 89 ? 2.464 0.344 -13.936 1.00 97.75 89 TYR A C 1
ATOM 710 O O . TYR A 1 89 ? 3.304 -0.295 -13.294 1.00 97.75 89 TYR A O 1
ATOM 718 N N . MET A 1 90 ? 2.561 0.558 -15.243 1.00 97.62 90 MET A N 1
ATOM 719 C CA . MET A 1 90 ? 3.773 0.303 -16.007 1.00 97.62 90 MET A CA 1
ATOM 720 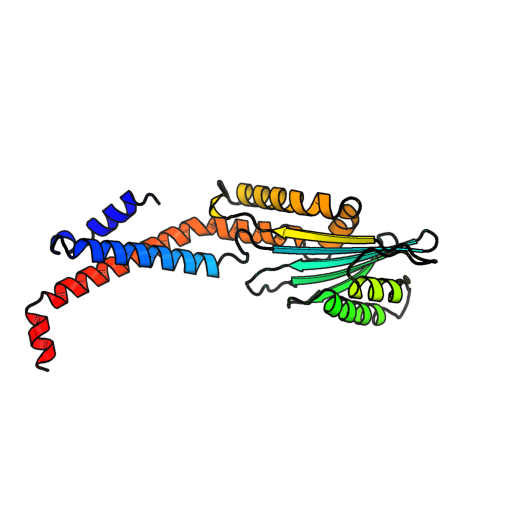C C . MET A 1 90 ? 4.000 1.433 -17.004 1.00 97.62 90 MET A C 1
ATOM 722 O O . MET A 1 90 ? 3.091 1.806 -17.744 1.00 97.62 90 MET A O 1
ATOM 726 N N . ILE A 1 91 ? 5.205 1.992 -16.982 1.00 96.00 91 ILE A N 1
ATOM 727 C CA . ILE A 1 91 ? 5.568 3.208 -17.706 1.00 96.00 91 ILE A CA 1
ATOM 728 C C . ILE A 1 91 ? 6.885 2.960 -18.431 1.00 96.00 91 ILE A C 1
ATOM 730 O O . ILE A 1 91 ? 7.846 2.493 -17.820 1.00 96.00 91 ILE A O 1
ATOM 734 N N . GLY A 1 92 ? 6.912 3.259 -19.725 1.00 94.62 92 GLY A N 1
ATOM 735 C CA . GLY A 1 92 ? 8.085 3.118 -20.577 1.00 94.62 92 GLY A CA 1
ATOM 736 C C . GLY A 1 92 ? 8.665 4.472 -20.957 1.00 94.62 92 GLY A C 1
ATOM 737 O O . GLY A 1 92 ? 7.915 5.402 -21.265 1.00 94.62 92 GLY A O 1
ATOM 738 N N . PHE A 1 93 ? 9.990 4.555 -20.978 1.00 93.00 93 PHE A N 1
ATOM 739 C CA . PHE A 1 93 ? 10.742 5.723 -21.413 1.00 93.00 93 PHE A CA 1
ATOM 740 C C . PHE A 1 93 ? 11.822 5.345 -22.425 1.00 93.00 93 PHE A C 1
ATOM 742 O O . PHE A 1 93 ? 12.360 4.236 -22.394 1.00 93.00 93 PHE A O 1
ATOM 749 N N . ASN A 1 94 ? 12.163 6.310 -23.269 1.00 91.38 94 ASN A N 1
ATOM 750 C CA . ASN A 1 94 ? 13.337 6.316 -24.135 1.00 91.38 94 ASN A CA 1
ATOM 751 C C . ASN A 1 94 ? 14.013 7.680 -23.958 1.00 91.38 94 ASN A C 1
ATOM 753 O O . ASN A 1 94 ? 13.332 8.696 -24.069 1.00 91.38 94 ASN A O 1
ATOM 757 N N . ASP A 1 95 ? 15.297 7.707 -23.605 1.00 89.12 95 ASP A N 1
ATOM 758 C CA . ASP A 1 95 ? 16.056 8.932 -23.316 1.00 89.12 95 ASP A CA 1
ATOM 759 C C . ASP A 1 95 ? 15.284 9.900 -22.400 1.00 89.12 95 ASP A C 1
ATOM 761 O O . ASP A 1 95 ? 15.213 11.109 -22.617 1.00 89.12 95 ASP A O 1
ATOM 765 N N . HIS A 1 96 ? 14.664 9.340 -21.354 1.00 84.12 96 HIS A N 1
ATOM 766 C CA . HIS A 1 96 ? 13.790 10.027 -20.393 1.00 84.12 96 HIS A CA 1
ATOM 767 C C . HIS A 1 96 ? 12.480 10.611 -20.956 1.00 84.12 96 HIS A C 1
ATOM 769 O O . HIS A 1 96 ? 11.666 11.111 -20.173 1.00 84.12 96 HIS A O 1
ATOM 775 N N . ALA A 1 97 ? 12.226 10.520 -22.262 1.00 88.31 97 ALA A N 1
ATOM 776 C CA . ALA A 1 97 ? 10.948 10.863 -22.869 1.00 88.31 97 ALA A CA 1
ATOM 777 C C . ALA A 1 97 ? 9.924 9.750 -22.622 1.00 88.31 97 ALA A C 1
ATOM 779 O O . ALA A 1 97 ? 10.224 8.562 -22.758 1.00 88.31 97 ALA A O 1
ATOM 780 N N . LEU A 1 98 ? 8.708 10.137 -22.230 1.00 89.50 98 LEU A N 1
ATOM 781 C CA . LEU A 1 98 ? 7.612 9.199 -22.017 1.00 89.50 98 LEU A CA 1
ATOM 782 C C . LEU A 1 98 ? 7.214 8.561 -23.350 1.00 89.50 98 LEU A C 1
ATOM 784 O O . LEU A 1 98 ? 6.891 9.270 -24.297 1.00 89.50 98 LEU A O 1
ATOM 788 N N . VAL A 1 99 ? 7.169 7.231 -23.380 1.00 88.69 99 VAL A N 1
ATOM 789 C CA . VAL A 1 99 ? 6.727 6.477 -24.556 1.00 88.69 99 VAL A CA 1
ATOM 790 C C . VAL A 1 99 ? 5.292 5.999 -24.382 1.00 88.69 99 VAL A C 1
ATOM 792 O O . VAL A 1 99 ? 4.441 6.272 -25.216 1.00 88.69 99 VAL A O 1
ATOM 795 N N . ALA A 1 100 ? 5.009 5.300 -23.282 1.00 89.75 100 ALA A N 1
ATOM 796 C CA . ALA A 1 100 ? 3.675 4.796 -22.989 1.00 89.75 100 ALA A CA 1
ATOM 797 C C . ALA A 1 100 ? 3.471 4.617 -21.482 1.00 89.75 100 ALA A C 1
ATOM 799 O O . ALA A 1 100 ? 4.418 4.382 -20.729 1.00 89.75 100 ALA A O 1
ATOM 800 N N . THR A 1 1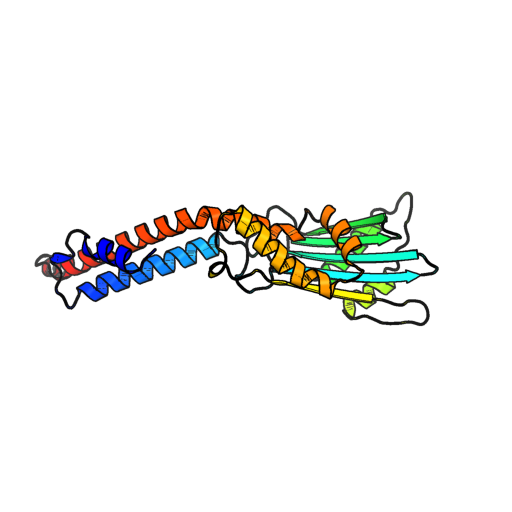01 ? 2.208 4.669 -21.064 1.00 92.44 101 THR A N 1
ATOM 801 C CA . THR A 1 101 ? 1.775 4.409 -19.689 1.00 92.44 101 THR A CA 1
ATOM 802 C C . THR A 1 101 ? 0.543 3.524 -19.719 1.00 92.44 101 THR A C 1
ATOM 804 O O . THR A 1 101 ? -0.405 3.791 -20.455 1.00 92.44 101 THR A O 1
ATOM 807 N N . VAL A 1 102 ? 0.527 2.501 -18.872 1.00 95.19 102 VAL A N 1
ATOM 808 C CA . VAL A 1 102 ? -0.663 1.701 -18.594 1.00 95.19 102 VAL A CA 1
ATOM 809 C C . VAL A 1 102 ? -0.882 1.612 -17.091 1.00 95.19 102 VAL A C 1
ATOM 811 O O . VAL A 1 102 ? 0.068 1.605 -16.307 1.00 95.19 102 VAL A O 1
ATOM 814 N N . SER A 1 103 ? -2.145 1.559 -16.685 1.00 96.12 103 SER A N 1
ATOM 815 C CA . SER A 1 103 ? -2.536 1.475 -15.283 1.00 96.12 103 SER A CA 1
ATOM 816 C C . SER A 1 103 ? -3.737 0.555 -15.114 1.00 96.12 103 SER A C 1
ATOM 818 O O . SER A 1 103 ? -4.515 0.386 -16.053 1.00 96.12 103 SER A O 1
ATOM 820 N N . ASP A 1 104 ? -3.877 -0.042 -13.933 1.00 95.69 104 ASP A N 1
ATOM 821 C CA . ASP A 1 104 ? -4.993 -0.925 -13.612 1.00 95.69 104 ASP A CA 1
ATOM 822 C C . ASP A 1 104 ? -5.461 -0.760 -12.156 1.00 95.69 104 ASP A C 1
ATOM 824 O O . ASP A 1 104 ? -4.663 -0.520 -11.241 1.00 95.69 104 ASP A O 1
ATOM 828 N N . LEU A 1 105 ? -6.777 -0.870 -11.949 1.00 93.81 105 LEU A N 1
ATOM 829 C CA . LEU A 1 105 ? -7.426 -0.812 -10.633 1.00 93.81 105 LEU A CA 1
ATOM 830 C C . LEU A 1 105 ? -7.175 -2.078 -9.805 1.00 93.81 105 LEU A C 1
ATOM 832 O O . LEU A 1 105 ? -7.338 -2.064 -8.585 1.00 93.81 105 LEU A O 1
ATOM 836 N N . GLU A 1 106 ? -6.782 -3.172 -10.450 1.00 93.44 106 GLU A N 1
ATOM 837 C CA . GLU A 1 106 ? -6.455 -4.433 -9.810 1.00 93.44 106 GLU A CA 1
ATOM 838 C C . GLU A 1 106 ? -4.951 -4.587 -9.584 1.00 93.44 106 GLU A C 1
ATOM 840 O O . GLU A 1 106 ? -4.097 -4.039 -10.284 1.00 93.44 106 GLU A O 1
ATOM 845 N N . GLN A 1 107 ? -4.610 -5.403 -8.590 1.00 92.19 107 GLN A N 1
ATOM 846 C CA . GLN A 1 107 ? -3.230 -5.769 -8.315 1.00 92.19 107 GLN A CA 1
ATOM 847 C C . GLN A 1 107 ? -2.731 -6.819 -9.313 1.00 92.19 107 GLN A C 1
ATOM 849 O O . GLN A 1 107 ? -2.808 -8.019 -9.052 1.00 92.19 107 GLN A O 1
ATOM 854 N N . LYS A 1 108 ? -2.169 -6.367 -10.432 1.00 95.38 108 LYS A N 1
ATOM 855 C CA . LYS A 1 108 ? -1.534 -7.227 -11.436 1.00 95.38 108 LYS A CA 1
ATOM 856 C C . LYS A 1 108 ? -0.058 -7.479 -11.146 1.00 95.38 108 LYS A C 1
ATOM 858 O O . LYS A 1 108 ? 0.611 -6.699 -10.474 1.00 95.38 108 LYS A O 1
ATOM 863 N N . LYS A 1 109 ? 0.460 -8.605 -11.627 1.00 95.25 109 LYS A N 1
ATOM 864 C CA . LYS A 1 109 ? 1.892 -8.930 -11.622 1.00 95.25 109 LYS A CA 1
ATOM 865 C C . LYS A 1 109 ? 2.609 -8.133 -12.713 1.00 95.25 109 LYS A C 1
ATOM 867 O O . LYS A 1 109 ? 2.006 -7.754 -13.712 1.00 95.25 109 LYS A O 1
ATOM 872 N N . VAL A 1 110 ? 3.931 -7.998 -12.583 1.00 95.75 110 VAL A N 1
ATOM 873 C CA . VAL A 1 110 ? 4.794 -7.349 -13.592 1.00 95.75 110 VAL A CA 1
ATOM 874 C C . VAL A 1 110 ? 4.547 -7.890 -15.006 1.00 95.75 110 VAL A C 1
ATOM 876 O O . VAL A 1 110 ? 4.421 -7.111 -15.939 1.00 95.75 110 VAL A O 1
ATOM 879 N N . SER A 1 111 ? 4.427 -9.212 -15.170 1.00 95.94 111 SER A N 1
ATOM 880 C CA . SER A 1 111 ? 4.181 -9.845 -16.475 1.00 95.94 111 SER A CA 1
ATOM 881 C C . SER A 1 111 ? 2.818 -9.492 -17.068 1.00 95.94 111 SER A C 1
ATOM 883 O O . SER A 1 111 ? 2.717 -9.217 -18.254 1.00 95.94 111 SER A O 1
ATOM 885 N N . GLU A 1 112 ? 1.778 -9.453 -16.235 1.00 97.12 112 GLU A N 1
ATOM 886 C CA . GLU A 1 112 ? 0.422 -9.103 -16.668 1.00 97.12 112 GLU A CA 1
ATOM 887 C C . GLU A 1 112 ? 0.354 -7.628 -17.081 1.00 97.12 112 GLU A C 1
ATOM 889 O O . GLU A 1 112 ? -0.242 -7.294 -18.103 1.00 97.12 112 GLU A O 1
ATOM 894 N N . MET A 1 113 ? 1.022 -6.748 -16.327 1.00 97.31 113 MET A N 1
ATOM 895 C CA . MET A 1 113 ? 1.151 -5.336 -16.691 1.00 97.31 113 MET A CA 1
ATOM 896 C C . MET A 1 113 ? 1.985 -5.133 -17.955 1.00 97.31 113 MET A C 1
ATOM 898 O O . MET A 1 113 ? 1.664 -4.252 -18.746 1.00 97.31 113 MET A O 1
ATOM 902 N N . PHE A 1 114 ? 3.007 -5.960 -18.183 1.00 96.88 114 PHE A N 1
ATOM 903 C CA . PHE A 1 114 ? 3.800 -5.919 -19.410 1.00 96.88 114 PHE A CA 1
ATOM 904 C C . PHE A 1 114 ? 2.971 -6.268 -20.646 1.00 96.88 114 PHE A C 1
ATOM 906 O O . PHE A 1 114 ? 3.041 -5.561 -21.649 1.00 96.88 114 PHE A O 1
ATOM 913 N N . ASP A 1 115 ? 2.115 -7.285 -20.564 1.00 95.38 115 ASP A N 1
ATOM 914 C CA . ASP A 1 115 ? 1.216 -7.629 -21.669 1.00 95.38 115 ASP A CA 1
ATOM 915 C C . ASP A 1 115 ? 0.233 -6.490 -21.987 1.00 95.38 115 ASP A C 1
ATOM 917 O O . ASP A 1 115 ? -0.048 -6.214 -23.158 1.00 95.38 115 ASP A O 1
ATOM 921 N N . LEU A 1 116 ? -0.283 -5.804 -20.960 1.00 95.00 116 LEU A N 1
ATOM 922 C CA . LEU A 1 116 ? -1.131 -4.622 -21.139 1.00 95.00 116 LEU A CA 1
ATOM 923 C C . LEU A 1 116 ? -0.350 -3.447 -21.736 1.00 95.00 116 LEU A C 1
ATOM 925 O O . LEU A 1 116 ? -0.846 -2.786 -22.647 1.00 95.00 116 LEU A O 1
ATOM 929 N N . PHE A 1 117 ? 0.880 -3.227 -21.274 1.00 94.62 117 PHE A N 1
ATOM 930 C CA . PHE A 1 117 ? 1.769 -2.187 -21.778 1.00 94.62 117 PHE A CA 1
ATOM 931 C C . PHE A 1 117 ? 2.060 -2.377 -23.269 1.00 94.62 117 PHE A C 1
ATOM 933 O O . PHE A 1 117 ? 1.889 -1.447 -24.049 1.00 94.62 117 PHE A O 1
ATOM 940 N N . VAL A 1 118 ? 2.412 -3.595 -23.697 1.00 92.44 118 VAL A N 1
ATOM 941 C CA . VAL A 1 118 ? 2.683 -3.905 -25.111 1.00 92.44 118 VAL A CA 1
ATOM 942 C C . VAL A 1 118 ? 1.452 -3.652 -25.983 1.00 92.44 118 VAL A C 1
ATOM 944 O O . VAL A 1 118 ? 1.585 -3.145 -27.097 1.00 92.44 118 VAL A O 1
ATOM 947 N N . LYS A 1 119 ? 0.250 -3.990 -25.499 1.00 89.50 119 LYS A N 1
ATOM 948 C CA . LYS A 1 119 ? -0.998 -3.703 -26.223 1.00 89.50 119 LYS A CA 1
ATOM 949 C C . LYS A 1 119 ? -1.230 -2.200 -26.367 1.00 89.50 119 LYS A C 1
ATOM 951 O O . LYS A 1 119 ? -1.532 -1.762 -27.471 1.00 89.50 119 LYS A O 1
ATOM 956 N N . ALA A 1 120 ? -1.068 -1.438 -25.285 1.00 85.94 120 ALA A N 1
ATOM 957 C CA . ALA A 1 120 ? -1.246 0.012 -25.290 1.00 85.94 120 ALA A CA 1
ATOM 958 C C . ALA A 1 120 ? -0.220 0.707 -26.199 1.00 85.94 120 ALA A C 1
ATOM 960 O O . ALA A 1 120 ? -0.598 1.500 -27.054 1.00 85.94 120 ALA A O 1
ATOM 961 N N . TYR A 1 121 ? 1.056 0.333 -26.086 1.00 86.00 121 TYR A N 1
ATOM 962 C CA . TYR A 1 121 ? 2.138 0.849 -26.924 1.00 86.00 121 TYR A CA 1
ATOM 963 C C . TYR A 1 121 ? 1.873 0.624 -28.419 1.00 86.00 121 TYR A C 1
ATOM 965 O O . TYR A 1 121 ? 2.026 1.533 -29.226 1.00 86.00 121 TYR A O 1
ATOM 973 N N . ARG A 1 122 ? 1.383 -0.564 -28.800 1.00 82.50 122 ARG A N 1
ATOM 974 C CA . ARG A 1 122 ? 1.030 -0.874 -30.197 1.00 82.50 122 ARG A CA 1
ATOM 975 C C . ARG A 1 122 ? -0.181 -0.104 -30.730 1.00 82.50 122 ARG A C 1
ATOM 977 O O . ARG A 1 122 ? -0.348 -0.073 -31.939 1.00 82.50 122 ARG A O 1
ATOM 984 N N . GLN A 1 123 ? -1.044 0.440 -29.872 1.00 74.94 123 GLN A N 1
ATOM 985 C CA . GLN A 1 123 ? -2.220 1.218 -30.289 1.00 74.94 123 GLN A CA 1
ATOM 986 C C . GLN A 1 123 ? -1.906 2.701 -30.513 1.00 74.94 123 GLN A C 1
ATOM 988 O O . GLN A 1 123 ? -2.702 3.399 -31.129 1.00 74.94 123 GLN A O 1
ATOM 993 N N . GLN A 1 124 ? -0.762 3.190 -30.033 1.00 67.69 124 GLN A N 1
ATOM 994 C CA . GLN A 1 124 ? -0.320 4.581 -30.195 1.00 67.69 124 GLN A CA 1
ATOM 995 C C . GLN A 1 124 ? 0.443 4.794 -31.522 1.00 67.69 124 GLN A C 1
ATOM 997 O O . GLN A 1 124 ? 1.246 5.710 -31.642 1.00 67.69 124 GLN A O 1
ATOM 1002 N N . SER A 1 125 ? 0.213 3.923 -32.513 1.00 51.94 125 SER A N 1
ATOM 1003 C CA . SER A 1 125 ? 1.150 3.597 -33.593 1.00 51.94 125 SER A CA 1
ATOM 1004 C C . SER A 1 125 ? 1.170 4.493 -34.825 1.00 51.94 125 SER A C 1
ATOM 1006 O O . SER A 1 125 ? 1.943 4.199 -35.734 1.00 51.94 125 SER A O 1
ATOM 1008 N N . ASP A 1 126 ? 0.332 5.521 -34.917 1.00 52.66 126 ASP A N 1
ATOM 1009 C CA . ASP A 1 126 ? -0.008 6.021 -36.252 1.00 52.66 126 ASP A CA 1
ATOM 1010 C C . ASP A 1 126 ? 0.854 7.177 -36.777 1.00 52.66 126 ASP A C 1
ATOM 1012 O O . ASP A 1 126 ? 0.832 7.373 -37.989 1.00 52.66 126 ASP A O 1
ATOM 1016 N N . GLU A 1 127 ? 1.661 7.894 -35.974 1.00 47.97 127 GLU A N 1
ATOM 1017 C CA . GLU A 1 127 ? 2.397 9.056 -36.529 1.00 47.97 127 GLU A CA 1
ATOM 1018 C C . GLU A 1 127 ? 3.893 9.214 -36.175 1.00 47.97 127 GLU A C 1
ATOM 1020 O O . GLU A 1 127 ? 4.641 9.591 -37.072 1.00 47.97 127 GLU A O 1
ATOM 1025 N N . GLU A 1 128 ? 4.415 8.863 -34.991 1.00 49.50 128 GLU A N 1
ATOM 1026 C CA . GLU A 1 128 ? 5.864 8.993 -34.700 1.00 49.50 128 GLU A CA 1
ATOM 1027 C C . GLU A 1 128 ? 6.321 7.931 -33.684 1.00 49.50 128 GLU A C 1
ATOM 1029 O O . GLU A 1 128 ? 5.942 7.971 -32.515 1.00 49.50 128 GLU A O 1
ATOM 1034 N N . PHE A 1 129 ? 7.110 6.938 -34.114 1.00 60.34 129 PHE A N 1
ATOM 1035 C CA . PHE A 1 129 ? 7.550 5.860 -33.223 1.00 60.34 129 PHE A CA 1
ATOM 1036 C C . PHE A 1 129 ? 8.839 6.228 -32.491 1.00 60.34 129 PHE A C 1
ATOM 1038 O O . PHE A 1 129 ? 9.870 6.505 -33.101 1.00 60.34 129 PHE A O 1
ATOM 1045 N N . ILE A 1 130 ? 8.784 6.128 -31.167 1.00 61.31 130 ILE A N 1
ATOM 1046 C CA . ILE A 1 130 ? 9.962 5.964 -30.329 1.00 61.31 130 ILE A CA 1
ATOM 1047 C C . ILE A 1 130 ? 10.120 4.454 -30.110 1.00 61.31 130 ILE A C 1
ATOM 1049 O O . ILE A 1 130 ? 9.330 3.839 -29.383 1.00 61.31 130 ILE A O 1
ATOM 1053 N N . ASP A 1 131 ? 11.085 3.834 -30.794 1.00 74.19 131 ASP A N 1
ATOM 1054 C CA . ASP A 1 131 ? 11.324 2.390 -30.701 1.00 74.19 131 ASP A CA 1
ATOM 1055 C C . ASP A 1 131 ? 11.653 1.993 -29.254 1.00 74.19 131 ASP A C 1
ATOM 1057 O O . ASP A 1 131 ? 12.432 2.657 -28.578 1.00 74.19 131 ASP A O 1
ATOM 1061 N N . LEU A 1 132 ? 11.038 0.916 -28.759 1.00 85.62 132 LEU A N 1
ATOM 1062 C CA . LEU A 1 132 ? 11.387 0.274 -27.490 1.00 85.62 132 LEU A CA 1
ATOM 1063 C C . LEU A 1 132 ? 11.845 -1.163 -27.766 1.00 85.62 132 LEU A C 1
ATOM 1065 O O . LEU A 1 132 ? 11.165 -1.889 -28.500 1.00 85.62 132 LEU A O 1
ATOM 1069 N N . PRO A 1 133 ? 12.921 -1.652 -27.120 1.00 89.31 133 PRO A N 1
ATOM 1070 C CA . PRO A 1 133 ? 13.392 -3.026 -27.278 1.00 89.31 133 PRO A CA 1
ATOM 1071 C C . PRO A 1 133 ? 12.491 -4.021 -26.516 1.00 89.31 133 PRO A C 1
ATOM 1073 O O . PRO A 1 133 ? 12.889 -4.647 -25.531 1.00 89.31 133 PRO A O 1
ATOM 1076 N N . LEU A 1 134 ? 11.244 -4.196 -26.973 1.00 90.69 134 LEU A N 1
ATOM 1077 C CA . LEU A 1 134 ? 10.213 -4.989 -26.288 1.00 90.69 134 LEU A CA 1
ATOM 1078 C C . LEU A 1 134 ? 10.622 -6.447 -26.050 1.00 90.69 134 LEU A C 1
ATOM 1080 O O . LEU A 1 134 ? 10.244 -7.029 -25.038 1.00 90.69 134 LEU A O 1
ATOM 1084 N N . SER A 1 135 ? 11.394 -7.053 -26.954 1.00 89.81 135 SER A N 1
ATOM 1085 C CA . SER A 1 135 ? 11.889 -8.428 -26.795 1.00 89.81 135 SER A CA 1
ATOM 1086 C C . SER A 1 135 ? 12.891 -8.555 -25.640 1.00 89.81 135 SER A C 1
ATOM 1088 O O . SER A 1 135 ? 12.872 -9.549 -24.911 1.00 89.81 135 SER A O 1
ATOM 1090 N N . VAL A 1 136 ? 13.721 -7.529 -25.436 1.00 91.31 136 VAL A N 1
ATOM 1091 C CA . VAL A 1 136 ? 14.671 -7.428 -24.321 1.00 91.31 136 VAL A CA 1
ATOM 1092 C C . VAL A 1 136 ? 13.900 -7.269 -23.011 1.00 91.31 136 VAL A C 1
ATOM 1094 O O . VAL A 1 136 ? 14.118 -8.032 -22.068 1.00 91.31 136 VAL A O 1
ATOM 1097 N N . PHE A 1 137 ? 12.920 -6.361 -22.972 1.00 92.81 137 PHE A N 1
ATOM 1098 C CA . PHE A 1 137 ? 12.075 -6.188 -21.790 1.00 92.81 137 PHE A CA 1
ATOM 1099 C C . PHE A 1 137 ? 11.244 -7.429 -21.462 1.00 92.81 137 PHE A C 1
ATOM 1101 O O . PHE A 1 137 ? 11.174 -7.809 -20.296 1.00 92.81 137 PHE A O 1
ATOM 1108 N N . ALA A 1 138 ? 10.684 -8.117 -22.459 1.00 93.06 138 ALA A N 1
ATOM 1109 C CA . ALA A 1 138 ? 9.926 -9.349 -22.246 1.00 93.06 138 ALA A CA 1
ATOM 1110 C C . ALA A 1 138 ? 10.771 -10.410 -21.530 1.00 93.06 138 ALA A C 1
ATOM 1112 O O . ALA A 1 138 ? 10.326 -11.017 -20.554 1.00 93.06 138 ALA A O 1
ATOM 1113 N N . LYS A 1 139 ? 12.021 -10.591 -21.973 1.00 91.75 139 LYS A N 1
ATOM 1114 C CA . LYS A 1 139 ? 12.961 -11.518 -21.343 1.00 91.75 139 LYS A CA 1
ATOM 1115 C C . LYS A 1 139 ? 13.300 -11.087 -19.915 1.00 91.75 139 LYS A C 1
ATOM 1117 O O . LYS A 1 139 ? 13.244 -11.912 -19.006 1.00 91.75 139 LYS A O 1
ATOM 1122 N N . ALA A 1 140 ? 13.579 -9.803 -19.695 1.00 92.19 140 ALA A N 1
ATOM 1123 C CA . ALA A 1 140 ? 13.878 -9.271 -18.365 1.00 92.19 140 ALA A CA 1
ATOM 1124 C C . ALA A 1 140 ? 12.698 -9.421 -17.387 1.00 92.19 140 ALA A C 1
ATOM 1126 O O . ALA A 1 140 ? 12.893 -9.773 -16.227 1.00 92.19 140 ALA A O 1
ATOM 1127 N N . VAL A 1 141 ? 11.462 -9.220 -17.853 1.00 93.06 141 VAL A N 1
ATOM 1128 C CA . VAL A 1 141 ? 10.234 -9.404 -17.062 1.00 93.06 141 VAL A CA 1
ATOM 1129 C C . VAL A 1 141 ? 10.017 -10.872 -16.682 1.00 93.06 141 VAL A C 1
ATOM 1131 O O . VAL A 1 141 ? 9.571 -11.159 -15.568 1.00 93.06 141 VAL A O 1
ATOM 1134 N N . GLN A 1 142 ? 10.340 -11.803 -17.583 1.00 90.06 142 GLN A N 1
ATOM 1135 C CA . GLN A 1 142 ? 10.245 -13.242 -17.324 1.00 90.06 142 GLN A CA 1
ATOM 1136 C C . GLN A 1 142 ? 11.305 -13.720 -16.328 1.00 90.06 142 GLN A C 1
ATOM 1138 O O . GLN A 1 142 ? 10.978 -14.453 -15.397 1.00 90.06 142 GLN A O 1
ATOM 1143 N N . GLN A 1 143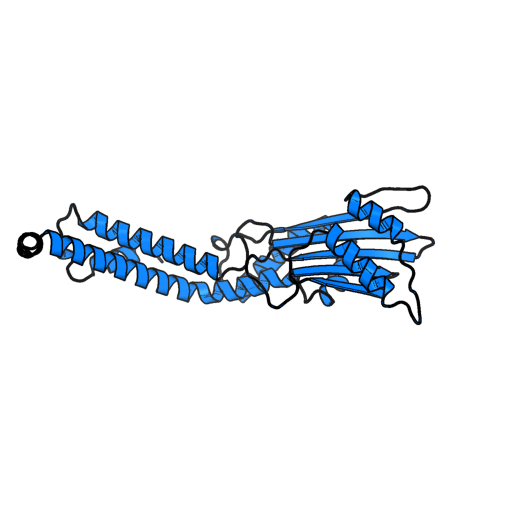 ? 12.557 -13.295 -16.513 1.00 88.38 143 GLN A N 1
ATOM 1144 C CA . GLN A 1 143 ? 13.688 -13.740 -15.693 1.00 88.38 143 GLN A CA 1
ATOM 1145 C C . GLN A 1 143 ? 13.769 -13.004 -14.348 1.00 88.38 143 GLN A C 1
ATOM 1147 O O . GLN A 1 143 ? 14.213 -13.577 -13.359 1.00 88.38 143 GLN A O 1
ATOM 1152 N N . ARG A 1 144 ? 13.271 -11.760 -14.285 1.00 87.06 144 ARG A N 1
ATOM 1153 C CA . ARG A 1 144 ? 13.281 -10.881 -13.101 1.00 87.06 144 ARG A CA 1
ATOM 1154 C C . ARG A 1 144 ? 14.673 -10.626 -12.521 1.00 87.06 144 ARG A C 1
ATOM 1156 O O . ARG A 1 144 ? 14.815 -10.418 -11.317 1.00 87.06 144 ARG A O 1
ATOM 1163 N N . GLU A 1 145 ? 15.684 -10.629 -13.376 1.00 85.69 145 GLU A N 1
ATOM 1164 C CA . GLU A 1 145 ? 17.082 -10.451 -13.004 1.00 85.69 145 GLU A CA 1
ATOM 1165 C C . GLU A 1 145 ? 17.829 -9.647 -14.069 1.00 85.69 145 GLU A C 1
ATOM 1167 O O . GLU A 1 145 ? 17.380 -9.505 -15.210 1.00 85.69 145 GLU A O 1
ATOM 1172 N N . ALA A 1 146 ? 18.973 -9.095 -13.671 1.00 85.31 146 ALA A N 1
ATOM 1173 C CA . ALA A 1 146 ? 19.890 -8.460 -14.600 1.00 85.31 146 ALA A CA 1
ATOM 1174 C C . ALA A 1 146 ? 20.542 -9.531 -15.480 1.00 85.31 146 ALA A C 1
ATOM 1176 O O . ALA A 1 146 ? 20.927 -10.594 -14.994 1.00 85.31 146 ALA A O 1
ATOM 1177 N N . TYR A 1 147 ? 20.722 -9.240 -16.764 1.00 87.00 147 TYR A N 1
ATOM 1178 C CA . TYR A 1 147 ? 21.452 -10.133 -17.655 1.00 87.00 147 TYR A CA 1
ATOM 1179 C C . TYR A 1 147 ? 22.214 -9.347 -18.714 1.00 87.00 147 TYR A C 1
ATOM 1181 O O . TYR A 1 147 ? 21.854 -8.233 -19.091 1.00 87.00 147 TYR A O 1
ATOM 1189 N N . LYS A 1 148 ? 23.281 -9.957 -19.225 1.00 84.06 148 LYS A N 1
ATOM 1190 C CA . LYS A 1 148 ? 24.077 -9.417 -20.323 1.00 84.06 148 LYS A CA 1
ATOM 1191 C C . LYS A 1 148 ? 23.967 -10.338 -21.530 1.00 84.06 148 LYS A C 1
ATOM 1193 O O . LYS A 1 148 ? 24.084 -11.553 -21.407 1.00 84.06 148 LYS A O 1
ATOM 1198 N N . SER A 1 149 ? 23.727 -9.748 -22.688 1.00 78.50 149 SER A N 1
ATOM 1199 C CA . SER A 1 149 ? 23.798 -10.394 -23.998 1.00 78.50 149 SER A CA 1
ATOM 1200 C C . SER A 1 149 ? 24.909 -9.7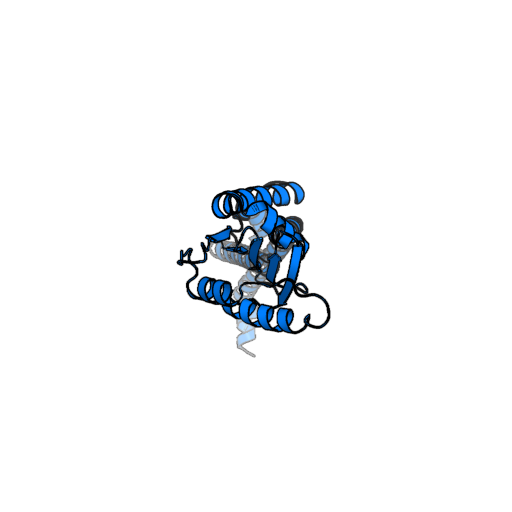45 -24.823 1.00 78.50 149 SER A C 1
ATOM 1202 O O . SER A 1 149 ? 25.496 -8.753 -24.394 1.00 78.50 149 SER A O 1
ATOM 1204 N N . GLU A 1 150 ? 25.203 -10.291 -26.003 1.00 75.06 150 GLU A N 1
ATOM 1205 C CA . GLU A 1 150 ? 26.208 -9.717 -26.911 1.00 75.06 150 GLU A CA 1
ATOM 1206 C C . GLU A 1 150 ? 25.871 -8.278 -27.331 1.00 75.06 150 GLU A C 1
ATOM 1208 O O . GLU A 1 150 ? 26.783 -7.490 -27.555 1.00 75.06 150 GLU A O 1
ATOM 1213 N N . LYS A 1 151 ? 24.576 -7.931 -27.392 1.00 78.81 151 LYS A N 1
ATOM 1214 C CA . LYS A 1 151 ? 24.092 -6.612 -27.828 1.00 78.81 151 LYS A CA 1
ATOM 1215 C C . LYS A 1 151 ? 23.632 -5.697 -26.694 1.00 78.81 151 LYS A C 1
ATOM 1217 O O . LYS A 1 151 ? 23.815 -4.495 -26.776 1.00 78.81 151 LYS A O 1
ATOM 1222 N N . HIS A 1 152 ? 23.066 -6.255 -25.625 1.00 78.38 152 HIS A N 1
ATOM 1223 C CA . HIS A 1 152 ? 22.426 -5.465 -24.568 1.00 78.38 152 HIS A CA 1
ATOM 1224 C C . HIS A 1 152 ? 22.925 -5.839 -23.177 1.00 78.38 152 HIS A C 1
ATOM 1226 O O . HIS A 1 152 ? 23.069 -7.026 -22.855 1.00 78.38 152 HIS A O 1
ATOM 1232 N N . VAL A 1 153 ? 23.100 -4.827 -22.329 1.00 86.12 153 VAL A N 1
ATOM 1233 C CA . VAL A 1 153 ? 23.248 -4.973 -20.878 1.00 86.12 153 VAL A CA 1
ATOM 1234 C C . VAL A 1 153 ? 21.927 -4.566 -20.239 1.00 86.12 153 VAL A C 1
ATOM 1236 O O . VAL A 1 153 ? 21.539 -3.406 -20.328 1.00 86.12 153 VAL A O 1
ATOM 1239 N N . VAL A 1 154 ? 21.251 -5.511 -19.586 1.00 91.12 154 VAL A N 1
ATOM 1240 C CA . VAL A 1 154 ? 19.990 -5.251 -18.892 1.00 91.12 154 VAL A CA 1
ATOM 1241 C C . VAL A 1 154 ? 20.230 -5.169 -17.397 1.00 91.12 154 VAL A C 1
ATOM 1243 O O . VAL A 1 154 ? 20.718 -6.113 -16.773 1.00 91.12 154 VAL A O 1
ATOM 1246 N N . LEU A 1 155 ? 19.849 -4.038 -16.819 1.00 93.00 155 LEU A N 1
ATOM 1247 C CA . LEU A 1 155 ? 19.823 -3.817 -15.385 1.00 93.00 155 LEU A CA 1
ATOM 1248 C C . LEU A 1 155 ? 18.400 -4.022 -14.885 1.00 93.00 155 LEU A C 1
ATOM 1250 O O . LEU A 1 155 ? 17.449 -3.495 -15.456 1.00 93.00 155 LEU A O 1
ATOM 1254 N N . TYR A 1 156 ? 18.268 -4.767 -13.795 1.00 94.31 156 TYR A N 1
ATOM 1255 C CA . TYR A 1 156 ? 16.994 -5.005 -13.138 1.00 94.31 156 TYR A CA 1
ATOM 1256 C C . TYR A 1 156 ? 17.129 -4.637 -11.667 1.00 94.31 156 TYR A C 1
ATOM 1258 O O . TYR A 1 156 ? 17.897 -5.257 -10.930 1.00 94.31 156 TYR A O 1
ATOM 1266 N N . ARG A 1 157 ? 16.394 -3.614 -11.242 1.00 95.19 157 ARG A N 1
ATOM 1267 C CA . ARG A 1 157 ? 16.375 -3.134 -9.861 1.00 95.19 157 ARG A CA 1
ATOM 1268 C C . ARG A 1 157 ? 14.983 -3.307 -9.290 1.00 95.19 157 ARG A C 1
ATOM 1270 O O . ARG A 1 157 ? 13.985 -3.056 -9.963 1.00 95.19 157 ARG A O 1
ATOM 1277 N N . LYS A 1 158 ? 14.922 -3.731 -8.034 1.00 95.44 158 LYS A N 1
ATOM 1278 C CA . LYS A 1 158 ? 13.673 -3.953 -7.320 1.00 95.44 158 LYS A CA 1
ATOM 1279 C C . LYS A 1 158 ? 13.751 -3.295 -5.956 1.00 95.44 158 LYS A C 1
ATOM 1281 O O . LYS A 1 158 ? 14.677 -3.573 -5.205 1.00 95.44 158 LYS A O 1
ATOM 1286 N N . ALA A 1 159 ? 12.744 -2.499 -5.624 1.00 96.25 159 ALA A N 1
ATOM 1287 C CA . ALA A 1 159 ? 12.535 -1.981 -4.283 1.00 96.25 159 ALA A CA 1
ATOM 1288 C C . ALA A 1 159 ? 11.168 -2.430 -3.766 1.00 96.25 159 ALA A C 1
ATOM 1290 O O . ALA A 1 159 ? 10.169 -2.366 -4.483 1.00 96.25 159 ALA A O 1
ATOM 1291 N N . ILE A 1 160 ? 11.127 -2.880 -2.517 1.00 96.50 160 ILE A N 1
ATOM 1292 C CA . ILE A 1 160 ? 9.886 -3.078 -1.771 1.00 96.50 160 ILE A CA 1
ATOM 1293 C C . ILE A 1 160 ? 9.973 -2.155 -0.568 1.00 96.50 160 ILE A C 1
ATOM 1295 O O . ILE A 1 160 ? 10.934 -2.254 0.190 1.00 96.50 160 ILE A O 1
ATOM 1299 N N . ALA A 1 161 ? 8.985 -1.278 -0.422 1.00 96.12 161 ALA A N 1
ATOM 1300 C CA . ALA A 1 161 ? 8.836 -0.459 0.766 1.00 96.12 161 ALA A CA 1
ATOM 1301 C C . ALA A 1 161 ? 7.743 -1.049 1.657 1.00 96.12 161 ALA A C 1
ATOM 1303 O O . ALA A 1 161 ? 6.641 -1.372 1.191 1.00 96.12 161 ALA A O 1
ATOM 1304 N N . ASN A 1 162 ? 8.055 -1.181 2.935 1.00 95.12 162 ASN A N 1
ATOM 1305 C CA . ASN A 1 162 ? 7.166 -1.609 3.988 1.00 95.12 162 ASN A CA 1
ATOM 1306 C C . ASN A 1 162 ? 6.541 -0.396 4.670 1.00 95.12 162 ASN A C 1
ATOM 1308 O O . ASN A 1 162 ? 7.096 0.702 4.743 1.00 95.12 162 ASN A O 1
ATOM 1312 N N . MET A 1 163 ? 5.346 -0.606 5.195 1.00 94.06 163 MET A N 1
ATOM 1313 C CA . MET A 1 163 ? 4.699 0.370 6.050 1.00 94.06 163 MET A CA 1
ATOM 1314 C C . MET A 1 163 ? 5.234 0.211 7.480 1.00 94.06 163 MET A C 1
ATOM 1316 O O . MET A 1 163 ? 5.218 -0.911 8.001 1.00 94.06 163 MET A O 1
ATOM 1320 N N . PRO A 1 164 ? 5.683 1.290 8.142 1.00 90.81 164 PRO A N 1
ATOM 1321 C CA . PRO A 1 164 ? 6.116 1.204 9.527 1.00 90.81 164 PRO A CA 1
ATOM 1322 C C . PRO A 1 164 ? 4.952 0.855 10.461 1.00 90.81 164 PRO A C 1
ATOM 1324 O O . PRO A 1 164 ? 3.779 1.083 10.158 1.00 90.81 164 PRO A O 1
ATOM 1327 N N . ASP A 1 165 ? 5.286 0.322 11.631 1.00 86.81 165 ASP A N 1
ATOM 1328 C CA . ASP A 1 165 ? 4.314 0.042 12.681 1.00 86.81 165 ASP A CA 1
ATOM 1329 C C . ASP A 1 165 ? 3.615 1.322 13.170 1.00 86.81 165 ASP A C 1
ATOM 1331 O O . ASP A 1 165 ? 4.257 2.247 13.676 1.00 86.81 165 ASP A O 1
ATOM 1335 N N . TYR A 1 166 ? 2.285 1.349 13.079 1.00 78.69 166 TYR A N 1
ATOM 1336 C CA . TYR A 1 166 ? 1.459 2.474 13.516 1.00 78.69 166 TYR A CA 1
ATOM 1337 C C . TYR A 1 166 ? 1.559 2.763 15.011 1.00 78.69 166 TYR A C 1
ATOM 1339 O O . TYR A 1 166 ? 1.394 3.911 15.419 1.00 78.69 166 TYR A O 1
ATOM 1347 N N . SER A 1 167 ? 1.851 1.752 15.831 1.00 71.81 167 SER A N 1
ATOM 1348 C CA . SER A 1 167 ? 2.011 1.927 17.277 1.00 71.81 167 SER A CA 1
ATOM 1349 C C . SER A 1 167 ? 3.226 2.789 17.640 1.00 71.81 167 SER A C 1
ATOM 1351 O O . SER A 1 167 ? 3.228 3.449 18.682 1.00 71.81 167 SER A O 1
ATOM 1353 N N . ASN A 1 168 ? 4.228 2.837 16.757 1.00 72.31 168 ASN A N 1
ATOM 1354 C CA . ASN A 1 168 ? 5.454 3.605 16.949 1.00 72.31 168 ASN A CA 1
ATOM 1355 C C . ASN A 1 168 ? 5.349 5.044 16.433 1.00 72.31 168 ASN A C 1
ATOM 1357 O O . ASN A 1 168 ? 6.209 5.870 16.744 1.00 72.31 168 ASN A O 1
ATOM 1361 N N . ILE A 1 169 ? 4.297 5.365 15.677 1.00 79.25 169 ILE A N 1
ATOM 1362 C CA . ILE A 1 169 ? 4.104 6.699 15.119 1.00 79.25 169 ILE A CA 1
ATOM 1363 C C . ILE A 1 169 ? 3.541 7.613 16.206 1.00 79.25 169 ILE A C 1
ATOM 1365 O O . ILE A 1 169 ? 2.446 7.404 16.732 1.00 79.25 169 ILE A O 1
ATOM 1369 N N . LYS A 1 170 ? 4.309 8.646 16.550 1.00 71.44 170 LYS A N 1
ATOM 1370 C CA . LYS A 1 170 ? 3.924 9.680 17.514 1.00 71.44 170 LYS A CA 1
ATOM 1371 C C . LYS A 1 170 ? 3.829 11.028 16.813 1.00 71.44 170 LYS A C 1
ATOM 1373 O O . LYS A 1 170 ? 4.573 11.286 15.873 1.00 71.44 170 LYS A O 1
ATOM 1378 N N . GLY A 1 171 ? 2.952 11.885 17.325 1.00 78.25 171 GLY A N 1
ATOM 137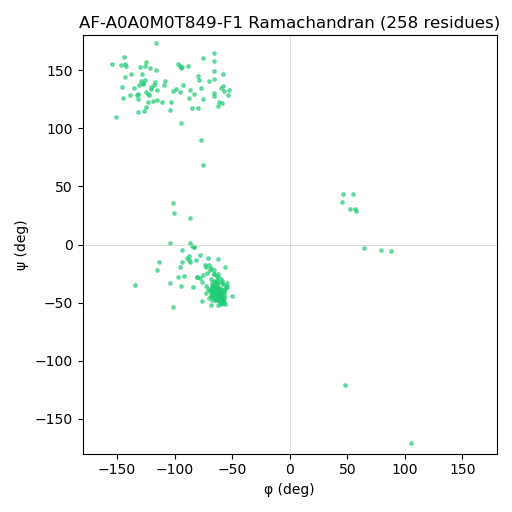9 C CA . GLY A 1 171 ? 2.779 13.250 16.835 1.00 78.25 171 GLY A CA 1
ATOM 1380 C C . GLY A 1 171 ? 1.515 13.453 16.000 1.00 78.25 171 GLY A C 1
ATOM 1381 O O . GLY A 1 171 ? 0.614 12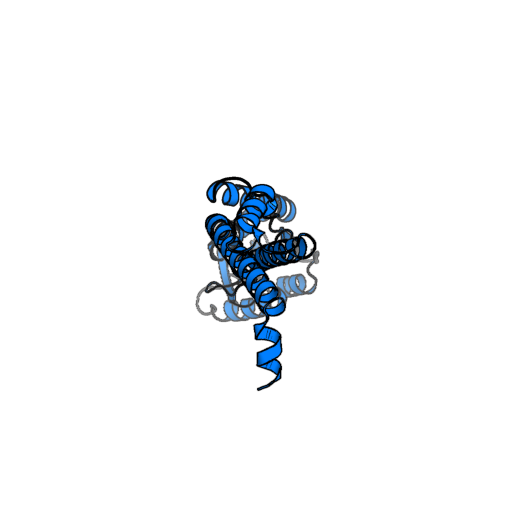.615 15.959 1.00 78.25 171 GLY A O 1
ATOM 1382 N N . SER A 1 172 ? 1.441 14.624 15.385 1.00 85.62 172 SER A N 1
ATOM 1383 C CA . SER A 1 172 ? 0.412 15.067 14.450 1.00 85.62 172 SER A CA 1
ATOM 1384 C C . SER A 1 172 ? 0.416 14.261 13.141 1.00 85.62 172 SER A C 1
ATOM 1386 O O . SER A 1 172 ? 1.384 13.586 12.796 1.00 85.62 172 SER A O 1
ATOM 1388 N N . SER A 1 173 ? -0.663 14.376 12.359 1.00 85.19 173 SER A N 1
ATOM 1389 C CA . SER A 1 173 ? -0.777 13.739 11.034 1.00 85.19 173 SER A CA 1
ATOM 1390 C C . SER A 1 173 ? 0.380 14.119 10.092 1.00 85.19 173 SER A C 1
ATOM 1392 O O . SER A 1 173 ? 0.885 13.275 9.358 1.00 85.19 173 SER A O 1
ATOM 1394 N N . ASN A 1 174 ? 0.872 15.360 10.162 1.00 88.38 174 ASN A N 1
ATOM 1395 C CA . ASN A 1 174 ? 2.010 15.805 9.353 1.00 88.38 174 ASN A CA 1
ATOM 1396 C C . ASN A 1 174 ? 3.334 15.170 9.798 1.00 88.38 174 ASN A C 1
ATOM 1398 O O . ASN A 1 174 ? 4.145 14.805 8.953 1.00 88.38 174 ASN A O 1
ATOM 1402 N N . GLU A 1 175 ? 3.549 14.999 11.103 1.00 89.62 175 GLU A N 1
ATOM 1403 C CA . GLU A 1 175 ? 4.730 14.293 11.619 1.00 89.62 175 GLU A CA 1
ATOM 1404 C C . GLU A 1 175 ? 4.688 12.811 11.229 1.00 89.62 175 GLU A C 1
ATOM 1406 O O . GLU A 1 175 ? 5.695 12.265 10.784 1.00 89.62 175 GLU A O 1
ATOM 1411 N N . ALA A 1 176 ? 3.505 12.189 11.282 1.00 89.56 176 ALA A N 1
ATOM 1412 C CA . ALA A 1 176 ? 3.293 10.835 10.781 1.00 89.56 176 ALA A CA 1
ATOM 1413 C C . ALA A 1 176 ? 3.585 10.716 9.275 1.00 89.56 176 ALA A C 1
ATOM 1415 O O . ALA A 1 176 ? 4.245 9.771 8.849 1.00 89.56 176 ALA A O 1
ATOM 1416 N N . LEU A 1 177 ? 3.126 11.682 8.471 1.00 92.69 177 LEU A N 1
ATOM 1417 C CA . LEU A 1 177 ? 3.379 11.724 7.031 1.00 92.69 177 LEU A CA 1
ATOM 1418 C C . LEU A 1 177 ? 4.881 11.752 6.730 1.00 92.69 177 LEU A C 1
ATOM 1420 O O . LEU A 1 177 ? 5.349 10.957 5.916 1.00 92.69 177 LEU A O 1
ATOM 1424 N N . THR A 1 178 ? 5.622 12.658 7.371 1.00 92.69 178 THR A N 1
ATOM 1425 C CA . THR A 1 178 ? 7.075 12.783 7.191 1.00 92.69 178 THR A CA 1
ATOM 1426 C C . THR A 1 178 ? 7.789 11.513 7.635 1.00 92.69 178 THR A C 1
ATOM 1428 O O . THR A 1 178 ? 8.567 10.959 6.869 1.00 92.69 178 THR A O 1
ATOM 1431 N N . PHE A 1 179 ? 7.440 10.981 8.809 1.00 92.94 179 PHE A N 1
ATOM 1432 C CA . PHE A 1 179 ? 8.029 9.749 9.326 1.00 92.94 179 PHE A CA 1
ATOM 1433 C C . PHE A 1 179 ? 7.866 8.562 8.364 1.00 92.94 179 PHE A C 1
ATOM 1435 O O . PHE A 1 179 ? 8.830 7.850 8.091 1.00 92.94 179 PHE A O 1
ATOM 1442 N N . ILE A 1 180 ? 6.663 8.359 7.811 1.00 93.62 180 ILE A N 1
ATOM 1443 C CA . ILE A 1 180 ? 6.415 7.261 6.865 1.00 93.62 180 ILE A CA 1
ATOM 1444 C C . ILE A 1 180 ? 7.207 7.473 5.569 1.00 93.62 180 ILE A C 1
ATOM 1446 O O . ILE A 1 180 ? 7.784 6.519 5.051 1.00 93.62 180 ILE A O 1
ATOM 1450 N N . LYS A 1 181 ? 7.267 8.709 5.054 1.00 94.12 181 LYS A N 1
ATOM 1451 C CA . LYS A 1 181 ? 8.047 9.026 3.848 1.00 94.12 181 LYS A CA 1
ATOM 1452 C C . LYS A 1 181 ? 9.535 8.778 4.042 1.00 94.12 181 LYS A C 1
ATOM 1454 O O . LYS A 1 181 ? 10.151 8.190 3.160 1.00 94.12 181 LYS A O 1
ATOM 1459 N N . ASP A 1 182 ? 10.095 9.191 5.173 1.00 93.50 182 ASP A N 1
ATOM 1460 C CA . ASP A 1 182 ? 11.513 8.993 5.476 1.00 93.50 182 ASP A CA 1
ATOM 1461 C C . ASP A 1 182 ? 11.835 7.500 5.605 1.00 93.50 182 ASP A C 1
ATOM 1463 O O . ASP A 1 182 ? 12.820 7.024 5.039 1.00 93.50 182 ASP A O 1
ATOM 1467 N N . TYR A 1 183 ? 10.959 6.742 6.273 1.00 93.81 183 TYR A N 1
ATOM 1468 C CA . TYR A 1 183 ? 11.082 5.291 6.403 1.00 93.81 183 TYR A CA 1
ATOM 1469 C C . TYR A 1 183 ? 11.072 4.591 5.036 1.00 93.81 183 TYR A C 1
ATOM 1471 O O . TYR A 1 183 ? 11.981 3.831 4.710 1.00 93.81 183 TYR A O 1
ATOM 1479 N N . GLN A 1 184 ? 10.078 4.894 4.199 1.00 93.81 184 GLN A N 1
ATOM 1480 C CA . GLN A 1 184 ? 9.957 4.308 2.862 1.00 93.81 184 GLN A CA 1
ATOM 1481 C C . GLN A 1 184 ? 11.082 4.770 1.933 1.00 93.81 184 GLN A C 1
ATOM 1483 O O . GLN A 1 184 ? 11.606 3.982 1.149 1.00 93.81 184 GLN A O 1
ATOM 1488 N N . GLY A 1 185 ? 11.493 6.035 2.032 1.00 93.31 185 GLY A N 1
ATOM 1489 C CA . GLY A 1 185 ? 12.627 6.582 1.295 1.00 93.31 185 GLY A CA 1
ATOM 1490 C C . GLY A 1 185 ? 13.922 5.837 1.613 1.00 93.31 185 GLY A C 1
ATOM 1491 O O . GLY A 1 185 ? 14.660 5.485 0.692 1.00 93.31 185 GLY A O 1
ATOM 1492 N N . ALA A 1 186 ? 14.161 5.515 2.887 1.00 92.62 186 ALA A N 1
ATOM 1493 C CA . ALA A 1 186 ? 15.321 4.737 3.318 1.00 92.62 186 ALA A CA 1
ATOM 1494 C C . ALA A 1 186 ? 15.344 3.307 2.745 1.00 92.62 186 ALA A C 1
ATOM 1496 O O . ALA A 1 186 ? 16.425 2.763 2.530 1.00 92.62 186 ALA A O 1
ATOM 1497 N N . GLU A 1 187 ? 14.187 2.709 2.447 1.00 92.88 187 GLU A N 1
ATOM 1498 C CA . GLU A 1 187 ? 14.104 1.404 1.776 1.00 92.88 187 GLU A CA 1
ATOM 1499 C C . GLU A 1 187 ? 14.212 1.521 0.245 1.00 92.88 187 GLU A C 1
ATOM 1501 O O . GLU A 1 187 ? 14.830 0.679 -0.405 1.00 92.88 187 GLU A O 1
ATOM 1506 N N . ILE A 1 188 ? 13.648 2.567 -0.362 1.00 94.06 188 ILE A N 1
ATOM 1507 C CA . ILE A 1 188 ? 13.603 2.726 -1.825 1.00 94.06 188 ILE A CA 1
ATOM 1508 C C . ILE A 1 188 ? 14.957 3.174 -2.391 1.00 94.06 188 ILE A C 1
ATOM 1510 O O . ILE A 1 188 ? 15.447 2.593 -3.364 1.00 94.06 188 ILE A O 1
ATOM 1514 N N . LEU A 1 189 ? 15.569 4.199 -1.791 1.00 92.88 189 LEU A N 1
ATOM 1515 C CA . LEU A 1 189 ? 16.783 4.844 -2.300 1.00 92.88 189 LEU A CA 1
ATOM 1516 C C . LEU A 1 189 ? 17.963 3.880 -2.522 1.00 92.88 189 LEU A C 1
ATOM 1518 O O . LEU A 1 189 ? 18.505 3.879 -3.630 1.00 92.88 189 LEU A O 1
ATOM 1522 N N . PRO A 1 190 ? 18.371 3.033 -1.554 1.00 92.38 190 PRO A N 1
ATOM 1523 C CA . PRO A 1 190 ? 19.521 2.150 -1.751 1.00 92.38 190 PRO A CA 1
ATOM 1524 C C . PRO A 1 190 ? 19.258 1.055 -2.791 1.00 92.38 190 PRO A C 1
ATOM 1526 O O . PRO A 1 190 ? 20.185 0.629 -3.476 1.00 92.38 190 PRO A O 1
ATOM 1529 N N . ASN A 1 191 ? 18.004 0.622 -2.943 1.00 92.88 191 ASN A N 1
ATOM 1530 C CA . ASN A 1 191 ? 17.629 -0.459 -3.854 1.00 92.88 191 ASN A CA 1
ATOM 1531 C C . ASN A 1 191 ? 17.495 0.001 -5.315 1.00 92.88 191 ASN A C 1
ATOM 1533 O O . ASN A 1 191 ? 17.709 -0.788 -6.237 1.00 92.88 191 ASN A O 1
ATOM 1537 N N . LEU A 1 192 ? 17.155 1.274 -5.544 1.00 92.81 192 LEU A N 1
ATOM 1538 C CA . LEU A 1 192 ? 17.051 1.846 -6.890 1.00 92.81 192 LEU A CA 1
ATOM 1539 C C . LEU A 1 192 ? 18.312 2.606 -7.314 1.00 92.81 192 LEU A C 1
ATOM 1541 O O . LEU A 1 192 ? 18.630 2.623 -8.503 1.00 92.81 192 LEU A O 1
ATOM 1545 N N . SER A 1 193 ? 19.071 3.169 -6.369 1.00 88.56 193 SER A N 1
ATOM 1546 C CA . SER A 1 193 ? 20.340 3.862 -6.621 1.00 88.56 193 SER A CA 1
ATOM 1547 C C . SER A 1 193 ? 20.212 4.871 -7.780 1.00 88.56 193 SER A C 1
ATOM 1549 O O . SER A 1 193 ? 19.357 5.754 -7.733 1.00 88.56 193 SER A O 1
ATOM 1551 N N . SER A 1 194 ? 21.003 4.723 -8.846 1.00 84.81 194 SER A N 1
ATOM 1552 C CA . SER A 1 194 ? 21.001 5.607 -10.019 1.00 84.81 194 SER A CA 1
ATOM 1553 C C . SER A 1 194 ? 19.676 5.648 -10.794 1.00 84.81 194 SER A C 1
ATOM 1555 O O . SER A 1 194 ? 19.503 6.513 -11.641 1.00 84.81 194 SER A O 1
ATOM 1557 N N . ALA A 1 195 ? 18.736 4.735 -10.532 1.00 90.25 195 ALA A N 1
ATOM 1558 C CA . ALA A 1 195 ? 17.416 4.732 -11.162 1.00 90.25 195 ALA A CA 1
ATOM 1559 C C . ALA A 1 195 ? 16.400 5.662 -10.482 1.00 90.25 195 ALA A C 1
ATOM 1561 O O . ALA A 1 195 ? 15.253 5.743 -10.922 1.00 90.25 195 ALA A O 1
ATOM 1562 N N . ILE A 1 196 ? 16.770 6.332 -9.386 1.00 92.88 196 ILE A N 1
ATOM 1563 C CA . ILE A 1 196 ? 15.801 7.096 -8.598 1.00 92.88 196 ILE A CA 1
ATOM 1564 C C . ILE A 1 196 ? 15.146 8.221 -9.405 1.00 92.88 196 ILE A C 1
ATOM 1566 O O . ILE A 1 196 ? 13.943 8.425 -9.288 1.00 92.88 196 ILE A O 1
ATOM 1570 N N . GLU A 1 197 ? 15.900 8.905 -10.263 1.00 93.06 197 GLU A N 1
ATOM 1571 C CA . GLU A 1 197 ? 15.389 10.036 -11.041 1.00 93.06 197 GLU A CA 1
ATOM 1572 C C . GLU A 1 197 ? 14.304 9.596 -12.027 1.00 93.06 197 GLU A C 1
ATOM 1574 O O . GLU A 1 197 ? 13.212 10.166 -12.036 1.00 93.06 197 GLU A O 1
ATOM 1579 N N . ILE A 1 198 ? 14.550 8.526 -12.792 1.00 94.94 198 ILE A N 1
ATOM 1580 C CA . ILE A 1 198 ? 13.565 8.004 -13.749 1.00 94.94 198 ILE A CA 1
ATOM 1581 C C . ILE A 1 198 ? 12.344 7.408 -13.041 1.00 94.94 198 ILE A C 1
ATOM 1583 O O . ILE A 1 198 ? 11.218 7.552 -13.511 1.00 94.94 198 ILE A O 1
ATOM 1587 N N . VAL A 1 199 ? 12.528 6.808 -11.862 1.00 96.12 199 VAL A N 1
ATOM 1588 C CA . VAL A 1 199 ? 11.416 6.309 -11.044 1.00 96.12 199 VAL A CA 1
ATOM 1589 C C . VAL A 1 199 ? 10.586 7.455 -10.463 1.00 96.12 199 VAL A C 1
ATOM 1591 O O . VAL A 1 199 ? 9.359 7.368 -10.447 1.00 96.12 199 VAL A O 1
ATOM 1594 N N . LEU A 1 200 ? 11.206 8.553 -10.026 1.00 93.81 200 LEU A N 1
ATOM 1595 C CA . LEU A 1 200 ? 10.482 9.748 -9.587 1.00 93.81 200 LEU A CA 1
ATOM 1596 C C . LEU A 1 200 ? 9.738 10.415 -10.746 1.00 93.81 200 LEU A C 1
ATOM 1598 O O . LEU A 1 200 ? 8.607 10.866 -10.557 1.00 93.81 200 LEU A O 1
ATOM 1602 N N . HIS A 1 201 ? 10.325 10.417 -11.944 1.00 94.75 201 HIS A N 1
ATOM 1603 C CA . HIS A 1 201 ? 9.650 10.880 -13.151 1.00 94.75 201 HIS A CA 1
ATOM 1604 C C . HIS A 1 201 ? 8.423 10.008 -13.463 1.00 94.75 201 HIS A C 1
ATOM 1606 O O . HIS A 1 201 ? 7.318 10.525 -13.613 1.00 94.75 201 HIS A O 1
ATOM 1612 N N . ALA A 1 202 ? 8.571 8.681 -13.434 1.00 95.88 202 ALA A N 1
ATOM 1613 C CA . ALA A 1 202 ? 7.467 7.732 -13.577 1.00 95.88 202 ALA A CA 1
ATOM 1614 C C . ALA A 1 202 ? 6.365 7.943 -12.522 1.00 95.88 202 ALA A C 1
ATOM 1616 O O . ALA A 1 202 ? 5.174 7.903 -12.828 1.00 95.88 202 ALA A O 1
ATOM 1617 N N . ASN A 1 203 ? 6.742 8.242 -11.279 1.00 94.62 203 ASN A N 1
ATOM 1618 C CA . ASN A 1 203 ? 5.800 8.479 -10.189 1.00 94.62 203 ASN A CA 1
ATOM 1619 C C . ASN A 1 203 ? 4.875 9.693 -10.432 1.00 94.62 203 ASN A C 1
ATOM 1621 O O . ASN A 1 203 ? 3.755 9.712 -9.916 1.00 94.62 203 ASN A O 1
ATOM 1625 N N . ALA A 1 204 ? 5.295 10.676 -11.239 1.00 91.31 204 ALA A N 1
ATOM 1626 C CA . ALA A 1 204 ? 4.439 11.794 -11.646 1.00 91.31 204 ALA A CA 1
ATOM 1627 C C . ALA A 1 204 ? 3.261 11.340 -12.531 1.00 91.31 204 ALA A C 1
ATOM 1629 O O . ALA A 1 204 ? 2.173 11.904 -12.431 1.00 91.31 204 ALA A O 1
ATOM 1630 N N . PHE A 1 205 ? 3.450 10.282 -13.325 1.00 91.00 205 PHE A N 1
ATOM 1631 C CA . PHE A 1 205 ? 2.404 9.668 -14.152 1.00 91.00 205 PHE A CA 1
ATOM 1632 C C . PHE A 1 205 ? 1.590 8.600 -13.406 1.00 91.00 205 PHE A C 1
ATOM 1634 O O . PHE A 1 205 ? 0.525 8.203 -13.869 1.00 91.00 205 PHE A O 1
ATOM 1641 N N . ALA A 1 206 ? 2.066 8.147 -12.242 1.00 92.00 206 ALA A N 1
ATOM 1642 C CA . ALA A 1 206 ? 1.438 7.107 -11.427 1.00 92.00 206 ALA A CA 1
ATOM 1643 C C . ALA A 1 206 ? 0.659 7.671 -10.222 1.00 92.00 206 ALA A C 1
ATOM 1645 O O . ALA A 1 206 ? 0.685 7.100 -9.132 1.00 92.00 206 ALA A O 1
ATOM 1646 N N . ASP A 1 207 ? 0.006 8.831 -10.367 1.00 87.75 207 ASP A N 1
ATOM 1647 C CA . ASP A 1 207 ? -0.778 9.482 -9.298 1.00 87.75 207 ASP A CA 1
ATOM 1648 C C . ASP A 1 207 ? -0.013 9.668 -7.973 1.00 87.75 207 ASP A C 1
ATOM 1650 O O . ASP A 1 207 ? -0.600 9.633 -6.878 1.00 87.75 207 ASP A O 1
ATOM 1654 N N . ASN A 1 208 ? 1.307 9.845 -8.061 1.00 90.56 208 ASN A N 1
ATOM 1655 C CA . ASN A 1 208 ? 2.202 9.939 -6.917 1.00 90.56 208 ASN A CA 1
ATOM 1656 C C . ASN A 1 208 ? 2.084 8.728 -5.962 1.00 90.56 208 ASN A C 1
ATOM 1658 O O . ASN A 1 208 ? 2.011 8.889 -4.737 1.00 90.56 208 ASN A O 1
ATOM 1662 N N . VAL A 1 209 ? 2.016 7.515 -6.526 1.00 92.25 209 VAL A N 1
ATOM 1663 C CA . VAL A 1 209 ? 1.854 6.248 -5.797 1.00 92.25 209 VAL A CA 1
ATOM 1664 C C . VAL A 1 209 ? 2.908 6.041 -4.707 1.00 92.25 209 VAL A C 1
ATOM 1666 O O . VAL A 1 209 ? 2.559 5.549 -3.635 1.00 92.25 209 VAL A O 1
ATOM 1669 N N . ILE A 1 210 ? 4.145 6.518 -4.903 1.00 92.81 210 ILE A N 1
ATOM 1670 C CA . ILE A 1 210 ? 5.213 6.436 -3.890 1.00 92.81 210 ILE A CA 1
ATOM 1671 C C . ILE A 1 210 ? 4.790 7.110 -2.576 1.00 92.81 210 ILE A C 1
ATOM 1673 O O . ILE A 1 210 ? 5.024 6.575 -1.500 1.00 92.81 210 ILE A O 1
ATOM 1677 N N . ASN A 1 211 ? 4.112 8.260 -2.645 1.00 91.69 211 ASN A N 1
ATOM 1678 C CA . ASN A 1 211 ? 3.699 9.022 -1.460 1.00 91.69 211 ASN A CA 1
ATOM 1679 C C . ASN A 1 211 ? 2.278 8.691 -0.977 1.00 91.69 211 ASN A C 1
ATOM 1681 O O . ASN A 1 211 ? 1.815 9.241 0.030 1.00 91.69 211 ASN A O 1
ATOM 1685 N N . ARG A 1 212 ? 1.541 7.854 -1.711 1.00 92.44 212 ARG A N 1
ATOM 1686 C CA . ARG A 1 212 ? 0.122 7.601 -1.446 1.00 92.44 212 ARG A CA 1
ATOM 1687 C C . ARG A 1 212 ? -0.078 6.898 -0.112 1.00 92.44 212 ARG A C 1
ATOM 1689 O O . ARG A 1 212 ? -0.961 7.293 0.649 1.00 92.44 212 ARG A O 1
ATOM 1696 N N . SER A 1 213 ? 0.758 5.909 0.178 1.00 92.06 213 SER A N 1
ATOM 1697 C CA . SER A 1 213 ? 0.660 5.109 1.393 1.00 92.06 213 SER A CA 1
ATOM 1698 C C . SER A 1 213 ? 0.896 5.950 2.653 1.00 92.06 213 SER A C 1
ATOM 1700 O O . SER A 1 213 ? 0.121 5.853 3.607 1.00 92.06 213 SER A O 1
ATOM 1702 N N . ALA A 1 214 ? 1.866 6.868 2.608 1.00 92.62 214 ALA A N 1
ATOM 1703 C CA . ALA A 1 214 ? 2.112 7.852 3.656 1.00 92.62 214 ALA A CA 1
ATOM 1704 C C . ALA A 1 214 ? 0.911 8.793 3.863 1.00 92.62 214 ALA A C 1
ATOM 1706 O O . ALA A 1 214 ? 0.455 8.960 4.990 1.00 92.62 214 ALA A O 1
ATOM 1707 N N . ARG A 1 215 ? 0.344 9.347 2.779 1.00 92.12 215 ARG A N 1
ATOM 1708 C CA . ARG A 1 215 ? -0.814 10.263 2.836 1.00 92.12 215 ARG A CA 1
ATOM 1709 C C . ARG A 1 215 ? -2.078 9.599 3.381 1.00 92.12 215 ARG A C 1
ATOM 1711 O O . ARG A 1 215 ? -2.794 10.185 4.186 1.00 92.12 215 ARG A O 1
ATOM 1718 N N . LEU A 1 216 ? -2.402 8.401 2.902 1.00 91.06 216 LEU A N 1
ATOM 1719 C CA . LEU A 1 216 ? -3.618 7.715 3.336 1.00 91.06 216 LEU A CA 1
ATOM 1720 C C . LEU A 1 216 ? -3.504 7.265 4.796 1.00 91.06 216 LEU A C 1
ATOM 1722 O O . LEU A 1 216 ? -4.446 7.428 5.567 1.00 91.06 216 LEU A O 1
ATOM 1726 N N . THR A 1 217 ? -2.333 6.768 5.190 1.00 90.56 217 THR A N 1
ATOM 1727 C CA . THR A 1 217 ? -2.071 6.372 6.575 1.00 90.56 217 THR A CA 1
ATOM 1728 C C . THR A 1 217 ? -2.073 7.578 7.515 1.00 90.56 217 THR A C 1
ATOM 1730 O O . THR A 1 217 ? -2.677 7.506 8.580 1.00 90.56 217 THR A O 1
ATOM 1733 N N . SER A 1 218 ? -1.463 8.708 7.139 1.00 90.44 218 SER A N 1
ATOM 1734 C CA . SER A 1 218 ? -1.459 9.917 7.976 1.00 90.44 218 SER A CA 1
ATOM 1735 C C . SER A 1 218 ? -2.870 10.448 8.233 1.00 90.44 218 SER A C 1
ATOM 1737 O O . SER A 1 218 ? -3.177 10.877 9.348 1.00 90.44 218 SER A O 1
ATOM 1739 N N . ASN A 1 219 ? -3.746 10.384 7.228 1.00 89.81 219 ASN A N 1
ATOM 1740 C CA . ASN A 1 219 ? -5.156 10.734 7.384 1.00 89.81 219 ASN A CA 1
ATOM 1741 C C . ASN A 1 219 ? -5.865 9.766 8.340 1.00 89.81 219 ASN A C 1
ATOM 1743 O O . ASN A 1 219 ? -6.553 10.210 9.256 1.00 89.81 219 ASN A O 1
ATOM 1747 N N . ALA A 1 220 ? -5.636 8.456 8.197 1.00 88.06 220 ALA A N 1
ATOM 1748 C CA . ALA A 1 220 ? -6.200 7.462 9.108 1.00 88.06 220 ALA A CA 1
ATOM 1749 C C . ALA A 1 220 ? -5.720 7.667 10.559 1.00 88.06 220 ALA A C 1
ATOM 1751 O O . ALA A 1 220 ? -6.515 7.549 11.490 1.00 88.06 220 ALA A O 1
ATOM 1752 N N . ILE A 1 221 ? -4.455 8.059 10.764 1.00 87.06 221 ILE A N 1
ATOM 1753 C CA . ILE A 1 221 ? -3.897 8.395 12.087 1.00 87.06 221 ILE A CA 1
ATOM 1754 C C . ILE A 1 221 ? -4.628 9.579 12.727 1.00 87.06 221 ILE A C 1
ATOM 1756 O O . ILE A 1 221 ? -4.874 9.551 13.933 1.00 87.06 221 ILE A O 1
ATOM 1760 N N . ALA A 1 222 ? -5.029 10.586 11.947 1.00 84.25 222 ALA A N 1
ATOM 1761 C CA . ALA A 1 222 ? -5.820 11.704 12.465 1.00 84.25 222 ALA A CA 1
ATOM 1762 C C . ALA A 1 222 ? -7.187 11.244 13.011 1.00 84.25 222 ALA A C 1
ATOM 1764 O O . ALA A 1 222 ? -7.679 11.795 13.994 1.00 84.25 222 ALA A O 1
ATOM 1765 N N . GLU A 1 223 ? -7.768 10.191 12.429 1.00 85.75 223 GLU A N 1
ATOM 1766 C CA . GLU A 1 223 ? -9.045 9.608 12.861 1.00 85.75 223 GLU A CA 1
ATOM 1767 C C . GLU A 1 223 ? -8.910 8.644 14.060 1.00 85.75 223 GLU A C 1
ATOM 1769 O O . GLU A 1 223 ? -9.911 8.324 14.705 1.00 85.75 223 GLU A O 1
ATOM 1774 N N . VAL A 1 224 ? -7.697 8.198 14.425 1.00 84.50 224 VAL A N 1
ATOM 1775 C CA . VAL A 1 224 ? -7.482 7.207 15.507 1.00 84.50 224 VAL A CA 1
ATOM 1776 C C . VAL A 1 224 ? -8.035 7.677 16.850 1.00 84.50 224 VAL A C 1
ATOM 1778 O O . VAL A 1 224 ? -8.496 6.855 17.643 1.00 84.50 224 VAL A O 1
ATOM 1781 N N . GLY A 1 225 ? -7.998 8.984 17.128 1.00 80.19 225 GLY A N 1
ATOM 1782 C CA . GLY A 1 225 ? -8.592 9.551 18.342 1.00 80.19 225 GLY A CA 1
ATOM 1783 C C . GLY A 1 225 ? -10.080 9.212 18.460 1.00 80.19 225 GLY A C 1
ATOM 1784 O O . GLY A 1 225 ? -10.506 8.651 19.467 1.00 80.19 225 GLY A O 1
ATOM 1785 N N . MET A 1 226 ? -10.837 9.440 17.385 1.00 84.75 226 MET A N 1
ATOM 1786 C CA . MET A 1 226 ? -12.266 9.122 17.326 1.00 84.75 226 MET A CA 1
ATOM 1787 C C . MET A 1 226 ? -12.519 7.613 17.402 1.00 84.75 226 MET A C 1
ATOM 1789 O O . MET A 1 226 ? -13.433 7.178 18.097 1.00 84.75 226 MET A O 1
ATOM 1793 N N . MET A 1 227 ? -11.690 6.796 16.742 1.00 88.19 227 MET A N 1
ATOM 1794 C CA . MET A 1 227 ? -11.817 5.333 16.809 1.00 88.19 227 MET A CA 1
ATOM 1795 C C . MET A 1 227 ? -11.623 4.810 18.237 1.00 88.19 227 MET A C 1
ATOM 1797 O O . MET A 1 227 ? -12.346 3.919 18.675 1.00 88.19 227 MET A O 1
ATOM 1801 N N . LYS A 1 228 ? -10.675 5.386 18.991 1.00 86.69 228 LYS A N 1
ATOM 1802 C CA . LYS A 1 228 ? -10.469 5.046 20.407 1.00 86.69 228 LYS A CA 1
ATOM 1803 C C . LYS A 1 228 ? -11.707 5.364 21.238 1.00 86.69 228 LYS A C 1
ATOM 1805 O O . LYS A 1 228 ? -12.096 4.551 22.068 1.00 86.69 228 LYS A O 1
ATOM 1810 N N . GLU A 1 229 ? -12.330 6.518 21.024 1.00 88.38 229 GLU A N 1
ATOM 1811 C CA . GLU A 1 229 ? -13.545 6.904 21.750 1.00 88.38 229 GLU A CA 1
ATOM 1812 C C . GLU A 1 229 ? -14.732 5.990 21.421 1.00 88.38 229 GLU A C 1
ATOM 1814 O O . GLU A 1 229 ? -15.439 5.554 22.331 1.00 88.38 229 GLU A O 1
ATOM 1819 N N . GLN A 1 230 ? -14.906 5.628 20.147 1.00 90.06 230 GLN A N 1
ATOM 1820 C CA . GLN A 1 230 ? -15.937 4.681 19.712 1.00 90.06 230 GLN A CA 1
ATOM 1821 C C . GLN A 1 230 ? -15.736 3.293 20.330 1.00 90.06 230 GLN A C 1
ATOM 1823 O O . GLN A 1 230 ? -16.677 2.726 20.887 1.00 90.06 230 GLN A O 1
ATOM 1828 N N . ALA A 1 231 ? -14.504 2.779 20.311 1.00 91.56 231 ALA A N 1
ATOM 1829 C CA . ALA A 1 231 ? -14.163 1.500 20.926 1.00 91.56 231 ALA A CA 1
ATOM 1830 C C . ALA A 1 231 ? -14.421 1.494 22.443 1.00 91.56 231 ALA A C 1
ATOM 1832 O O . ALA A 1 231 ? -14.963 0.531 22.985 1.00 91.56 231 ALA A O 1
ATOM 1833 N N . VAL A 1 232 ? -14.097 2.594 23.131 1.00 91.69 232 VAL A N 1
ATOM 1834 C CA . VAL A 1 232 ? -14.383 2.768 24.565 1.00 91.69 232 VAL A CA 1
ATOM 1835 C C . VAL A 1 232 ? -15.886 2.750 24.832 1.00 91.69 232 VAL A C 1
ATOM 1837 O O . VAL A 1 232 ? -16.335 2.044 25.732 1.00 91.69 232 VAL A O 1
ATOM 1840 N N . ALA A 1 233 ? -16.682 3.483 24.051 1.00 92.44 233 ALA A N 1
ATOM 1841 C CA . ALA A 1 233 ? -18.136 3.476 24.200 1.00 92.44 233 ALA A CA 1
ATOM 1842 C C . ALA A 1 233 ? -18.731 2.074 23.969 1.00 92.44 233 ALA A C 1
ATOM 1844 O O . ALA A 1 233 ? -19.614 1.642 24.715 1.00 92.44 233 ALA A O 1
ATOM 1845 N N . TYR A 1 234 ? -18.218 1.341 22.977 1.00 94.75 234 TYR A N 1
ATOM 1846 C CA . TYR A 1 234 ? -18.643 -0.025 22.672 1.00 94.75 234 TYR A CA 1
ATOM 1847 C C . TYR A 1 234 ? -18.337 -1.006 23.812 1.00 94.75 234 TYR A C 1
ATOM 1849 O O . TYR A 1 234 ? -19.200 -1.794 24.218 1.00 94.75 234 TYR A O 1
ATOM 1857 N N . GLY A 1 235 ? -17.134 -0.931 24.381 1.00 94.50 235 GLY A N 1
ATOM 1858 C CA . GLY A 1 235 ? -16.758 -1.776 25.508 1.00 94.50 235 GLY A CA 1
ATOM 1859 C C . GLY A 1 235 ? -17.546 -1.458 26.786 1.00 94.50 235 GLY A C 1
ATOM 1860 O O . GLY A 1 235 ? -18.033 -2.385 27.432 1.00 94.50 235 GLY A O 1
ATOM 1861 N N . LEU A 1 236 ? -17.804 -0.178 27.098 1.00 95.56 236 LEU A N 1
ATOM 1862 C CA . LEU A 1 236 ? -18.671 0.205 28.228 1.00 95.56 236 LEU A CA 1
ATOM 1863 C C . LEU A 1 236 ? -20.103 -0.316 28.062 1.00 95.56 236 LEU A C 1
ATOM 1865 O O . LEU A 1 236 ? -20.699 -0.812 29.018 1.00 95.56 236 LEU A O 1
ATOM 1869 N N . LYS A 1 237 ? -20.651 -0.256 26.844 1.00 96.00 237 LYS A N 1
ATOM 1870 C CA . LYS A 1 237 ? -21.971 -0.822 26.535 1.00 96.00 237 LYS A CA 1
ATOM 1871 C C . LYS A 1 237 ? -22.003 -2.338 26.746 1.00 96.00 237 LYS A C 1
ATOM 1873 O O . LYS A 1 237 ? -22.987 -2.867 27.266 1.00 96.00 237 LYS A O 1
ATOM 1878 N N . THR A 1 238 ? -20.935 -3.033 26.366 1.00 94.62 238 THR A N 1
ATOM 1879 C CA . THR A 1 238 ? -20.819 -4.488 26.545 1.00 94.62 238 THR A CA 1
ATOM 1880 C C . THR A 1 238 ? -20.708 -4.858 28.023 1.00 94.62 238 THR A C 1
ATOM 1882 O O . THR A 1 238 ? -21.444 -5.728 28.487 1.00 94.62 238 THR A O 1
ATOM 1885 N N . ALA A 1 239 ? -19.884 -4.139 28.789 1.00 94.00 239 ALA A N 1
ATOM 1886 C CA . ALA A 1 239 ? -19.799 -4.296 30.239 1.00 94.00 239 ALA A CA 1
ATOM 1887 C C . ALA A 1 239 ? -21.161 -4.050 30.911 1.00 94.00 239 ALA A C 1
ATOM 1889 O O . ALA A 1 239 ? -21.630 -4.886 31.677 1.00 94.00 239 ALA A O 1
ATOM 1890 N N . SER A 1 240 ? -21.856 -2.964 30.558 1.00 94.12 240 SER A N 1
ATOM 1891 C CA . SER A 1 240 ? -23.204 -2.669 31.065 1.00 94.12 240 SER A CA 1
ATOM 1892 C C . SER A 1 240 ? -24.215 -3.775 30.730 1.00 94.12 240 SER A C 1
ATOM 1894 O O . SER A 1 240 ? -24.995 -4.191 31.587 1.00 94.12 240 SER A O 1
ATOM 1896 N N . SER A 1 241 ? -24.151 -4.335 29.520 1.00 92.94 241 SER A N 1
ATOM 1897 C CA . SER A 1 241 ? -24.990 -5.476 29.130 1.00 92.94 241 SER A CA 1
ATOM 1898 C C . SER A 1 241 ? -24.679 -6.722 29.966 1.00 92.94 241 SER A C 1
ATOM 1900 O O . SER A 1 241 ? -25.592 -7.457 30.342 1.00 92.94 241 SER A O 1
ATOM 1902 N N . LYS A 1 242 ? -23.403 -6.937 30.317 1.00 93.31 242 LYS A N 1
ATOM 1903 C CA . LYS A 1 242 ? -22.980 -8.043 31.182 1.00 93.31 242 LYS A CA 1
ATOM 1904 C C . LYS A 1 242 ? -23.490 -7.887 32.616 1.00 93.31 242 LYS A C 1
ATOM 1906 O O . LYS A 1 242 ? -23.932 -8.869 33.208 1.00 93.31 242 LYS A O 1
ATOM 1911 N N . ILE A 1 243 ? -23.495 -6.661 33.146 1.00 91.81 243 ILE A N 1
ATOM 1912 C CA . ILE A 1 243 ? -24.109 -6.333 34.444 1.00 91.81 243 ILE A CA 1
ATOM 1913 C C . ILE A 1 243 ? -25.593 -6.718 34.425 1.00 91.81 243 ILE A C 1
ATOM 1915 O O . ILE A 1 243 ? -26.051 -7.444 35.309 1.00 91.81 243 ILE A O 1
ATOM 1919 N N . ALA A 1 244 ? -26.331 -6.293 33.396 1.00 89.81 244 ALA A N 1
ATOM 1920 C CA . ALA A 1 244 ? -27.750 -6.605 33.259 1.00 89.81 244 ALA A CA 1
ATOM 1921 C C . ALA A 1 244 ? -28.008 -8.121 33.158 1.00 89.81 244 ALA A C 1
ATOM 1923 O O . ALA A 1 244 ? -28.919 -8.632 33.804 1.00 89.81 244 ALA A O 1
ATOM 1924 N N . GLU A 1 245 ? -27.185 -8.859 32.405 1.00 89.50 245 GLU A N 1
ATOM 1925 C CA . GLU A 1 245 ? -27.260 -10.325 32.308 1.00 89.50 245 GLU A CA 1
ATOM 1926 C C . GLU A 1 245 ? -27.115 -10.997 33.684 1.00 89.50 245 GLU A C 1
ATOM 1928 O O . GLU A 1 245 ? -27.916 -11.865 34.039 1.00 89.50 245 GLU A O 1
ATOM 1933 N N . ILE A 1 246 ? -26.117 -10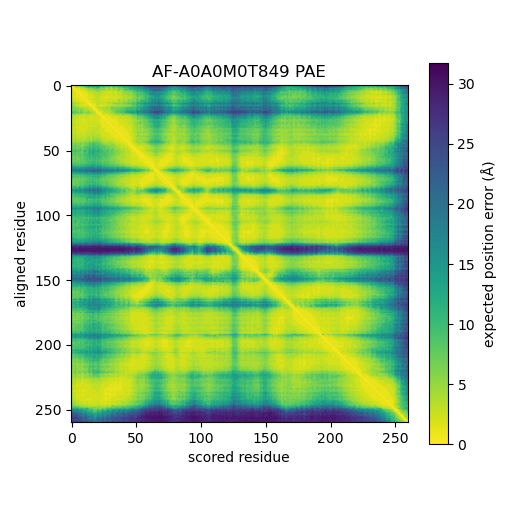.585 34.473 1.00 88.38 246 ILE A N 1
ATOM 1934 C CA . ILE A 1 246 ? -25.861 -11.126 35.815 1.00 88.38 246 ILE A CA 1
ATOM 1935 C C . ILE A 1 246 ? -27.034 -10.815 36.753 1.00 88.38 246 ILE A C 1
ATOM 1937 O O . ILE A 1 246 ? -27.547 -11.706 37.431 1.00 88.38 246 ILE A O 1
ATOM 1941 N N . GLN A 1 247 ? -27.512 -9.569 36.753 1.00 85.62 247 GLN A N 1
ATOM 1942 C CA . GLN A 1 247 ? -28.640 -9.148 37.586 1.00 85.62 247 GLN A CA 1
ATOM 1943 C C . GLN A 1 247 ? -29.940 -9.873 37.214 1.00 85.62 247 GLN A C 1
ATOM 1945 O O . GLN A 1 247 ? -30.700 -10.265 38.101 1.00 85.62 247 GLN A O 1
ATOM 1950 N N . LEU A 1 248 ? -30.183 -10.109 35.921 1.00 84.06 248 LEU A N 1
ATOM 1951 C CA . LEU A 1 248 ? -31.316 -10.903 35.454 1.00 84.06 248 LEU A CA 1
ATOM 1952 C C . LEU A 1 248 ? -31.203 -12.358 35.914 1.00 84.06 248 LEU A C 1
ATOM 1954 O O . LEU A 1 248 ? -32.180 -12.889 36.431 1.00 84.06 248 LEU A O 1
ATOM 1958 N N . ARG A 1 249 ? -30.025 -12.989 35.813 1.00 81.56 249 ARG A N 1
ATOM 1959 C CA . ARG A 1 249 ? -29.803 -14.358 36.321 1.00 81.56 249 ARG A CA 1
ATOM 1960 C C . ARG A 1 249 ? -29.989 -14.472 37.834 1.00 81.56 249 ARG A C 1
ATOM 1962 O O . ARG A 1 249 ? -30.517 -15.474 38.304 1.00 81.56 249 ARG A O 1
ATOM 1969 N N . GLY A 1 250 ? -29.575 -13.456 38.589 1.00 71.31 250 GLY A N 1
ATOM 1970 C CA . GLY A 1 250 ? -29.759 -13.388 40.041 1.00 71.31 250 GLY A CA 1
ATOM 1971 C C . GLY A 1 250 ? -31.176 -13.001 40.486 1.00 71.31 250 GLY A C 1
ATOM 1972 O O . GLY A 1 250 ? -31.487 -13.065 41.676 1.00 71.31 250 GLY A O 1
ATOM 1973 N N . SER A 1 251 ? -32.043 -12.590 39.557 1.00 69.44 251 SER A N 1
ATOM 1974 C CA . SER A 1 251 ? -33.399 -12.137 39.853 1.00 69.44 251 SER A CA 1
ATOM 1975 C C . SER A 1 251 ? -34.357 -13.304 40.101 1.00 69.44 251 SER A C 1
ATOM 1977 O O . SER A 1 251 ? -34.375 -14.290 39.364 1.00 69.44 251 SER A O 1
ATOM 1979 N N . LYS A 1 252 ? -35.269 -13.136 41.072 1.00 60.06 252 LYS A N 1
ATOM 1980 C CA . LYS A 1 252 ? -36.413 -14.046 41.289 1.00 60.06 252 LYS A CA 1
ATOM 1981 C C . LYS A 1 252 ? -37.295 -14.211 40.035 1.00 60.06 252 LYS A C 1
ATOM 1983 O O . LYS A 1 252 ? -38.037 -15.184 39.950 1.00 60.06 252 LYS A O 1
ATOM 1988 N N . LEU A 1 253 ? -37.209 -13.291 39.067 1.00 56.81 253 LEU A N 1
ATOM 1989 C CA . LEU A 1 253 ? -37.933 -13.338 37.790 1.00 56.81 253 LEU A CA 1
ATOM 1990 C C . LEU A 1 253 ? -37.354 -14.349 36.784 1.00 56.81 253 LEU A C 1
ATOM 1992 O O . LEU A 1 253 ? -38.114 -14.862 35.966 1.00 56.81 253 LEU A O 1
ATOM 1996 N N . ALA A 1 254 ? -36.062 -14.696 36.851 1.00 55.91 254 ALA A N 1
ATOM 1997 C CA . ALA A 1 254 ? -35.469 -15.682 35.937 1.00 55.91 254 ALA A CA 1
ATOM 1998 C C . ALA A 1 254 ? -36.088 -17.081 36.096 1.00 55.91 254 ALA A C 1
ATOM 2000 O O . ALA A 1 254 ? -36.242 -17.804 35.116 1.00 55.91 254 ALA A O 1
ATOM 2001 N N . GLY A 1 255 ? -36.522 -17.429 37.312 1.00 50.69 255 GLY A N 1
ATOM 2002 C CA . GLY A 1 255 ? -37.256 -18.668 37.586 1.00 50.69 255 GLY A CA 1
ATOM 2003 C C . GLY A 1 255 ? -38.707 -18.673 37.089 1.00 50.69 255 GLY A C 1
ATOM 2004 O O . GLY A 1 255 ? -39.287 -19.745 36.958 1.00 50.69 255 GLY A O 1
ATOM 2005 N N . MET A 1 256 ? -39.301 -17.511 36.787 1.00 52.50 256 MET A N 1
ATOM 2006 C CA . MET A 1 256 ? -40.669 -17.427 36.250 1.00 52.50 256 MET A CA 1
ATOM 2007 C C . MET A 1 256 ? -40.708 -17.428 34.718 1.00 52.50 256 MET A C 1
ATOM 2009 O O . MET A 1 256 ? -41.680 -17.906 34.146 1.00 52.50 256 MET A O 1
ATOM 2013 N N . ALA A 1 257 ? -39.651 -16.965 34.043 1.00 50.19 257 ALA A N 1
ATOM 2014 C CA . ALA A 1 257 ? -39.556 -17.009 32.580 1.00 50.19 257 ALA A CA 1
ATOM 2015 C C . ALA A 1 257 ? -39.404 -18.436 32.013 1.00 50.19 257 ALA A C 1
ATOM 2017 O O . ALA A 1 257 ? -39.739 -18.659 30.861 1.00 50.19 257 ALA A O 1
ATOM 2018 N N . GLY A 1 258 ? -38.933 -19.401 32.814 1.00 45.88 258 GLY A N 1
ATOM 2019 C CA . GLY A 1 258 ? -38.906 -20.827 32.450 1.00 45.88 258 GLY A CA 1
ATOM 2020 C C . GLY A 1 258 ? -40.200 -21.595 32.759 1.00 45.88 258 GLY A C 1
ATOM 2021 O O . GLY A 1 258 ? -40.237 -22.806 32.559 1.00 45.88 258 GLY A O 1
ATOM 2022 N N . MET A 1 259 ? -41.230 -20.921 33.290 1.00 50.06 259 MET A N 1
ATOM 2023 C CA . MET A 1 259 ? -42.571 -21.482 33.531 1.00 50.06 259 MET A CA 1
ATOM 2024 C C . MET A 1 259 ? -43.620 -21.016 32.499 1.00 50.06 259 MET A C 1
ATOM 2026 O O . MET A 1 259 ? -44.782 -21.408 32.613 1.00 50.06 259 MET A O 1
ATOM 2030 N N . PHE A 1 260 ? -43.217 -20.209 31.512 1.00 42.31 260 PHE A N 1
ATOM 2031 C CA . PHE A 1 260 ? -43.993 -19.853 30.317 1.00 42.31 260 PHE A CA 1
ATOM 2032 C C . PHE A 1 260 ? -43.390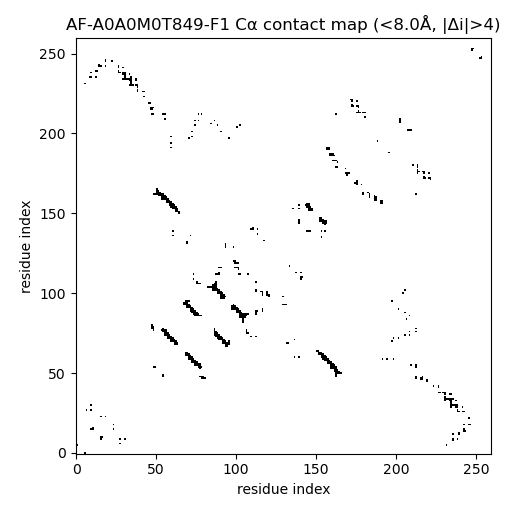 -20.531 29.085 1.00 42.31 260 PHE A C 1
ATOM 2034 O O . PHE A 1 260 ? -44.172 -20.827 28.156 1.00 42.31 260 PHE A O 1
#

Sequence (260 aa):
MNKSVYLEKIESLEGFSTIKNDERQSVIDAGMDAMEHEFNRLTAEKFPYSPNAPCLEIHHIHTSDDGVSYDLVYMKDMARIKTDKPVTYMIGFNDHALVATVSDLEQKKVSEMFDLFVKAYRQQSDEEFIDLPLSVFAKAVQQREAYKSEKHVVLYRKAIANMPDYSNIKGSSNEALTFIKDYQGAEILPNLSSAIEIVLHANAFADNVINRSARLTSNAIAEVGMMKEQAVAYGLKTASSKIAEIQLRGSKLAGMAGMF

Foldseek 3Di:
DPLVVLLVLLCPFPLLVVDDPVCNVVLSCLLVVQLVVLLVVLCVVQQQADAQFWQKKKKWKWKDFPRKIKIKIWMAGPGNDQDPAFGIKIWIDINLHTQDIDTHSDGDQLLVNLVVGVVRSVVVPDDDDDDDPSVVVNVCSVVQAWDDDPGMGMHMFMFTFHAHHPVPDDDALVSQLVVRLVRRCVRPCVRCPVVVVSNVSVCVVRVVSSSVSSNSNSVSNNCSVVSSVVSSVRSSVSSNVSSVVSVCVVDPCVVVVVVD

Secondary structure (DSSP, 8-state):
--HHHHHHHHHTSTTGGGS-HHHHHHHHHHHHHHHHHHHHHHHHHH--S-TTSEEEEEEEEEEEETTEEEEEEEEEE--SSPPSS-SEEEEEEETTEEEEEEEESS---HHHHHHHHHHHHHHS-SS------HHHHHHHHHH-S-EE-SS-EEEEEEEEEEPPPGGG--S-HHHHHHHHHHHHHHHHHHHHGGGHHHHHHHHHHTTTHHHHHHHHHHHHHHHHHHHHHHHHHHHHHHHHHHHHHHHHHHSTTHHHHTT-

Nearest PDB structures (foldseek):
  7dmn-assembly1_A  TM=4.265E-01  e=1.402E+00  Fusarium sp. FN080326
  4ghb-assembly1_B  TM=4.164E-01  e=1.741E+00  Bacteroides uniformis ATCC 8492
  7e22-assembly1_A  TM=3.718E-01  e=1.257E+00  Fusarium sp. FN080326
  3fhh-assembly1_A  TM=3.620E-01  e=7.141E+00  Shigella dysenteriae

pLDDT: mean 87.67, std 10.62, range [42.31, 98.19]

Solvent-accessible surface area (backbone atoms only — not comparable to full-atom values): 14204 Å² total; per-residue (Å²): 129,62,68,66,65,52,49,54,55,54,63,66,37,86,67,44,82,78,49,54,80,86,54,48,57,58,30,51,50,48,18,49,52,43,17,53,53,42,35,51,50,52,47,64,75,56,38,45,60,48,64,71,29,68,36,36,40,39,37,42,38,37,39,48,56,99,89,45,42,36,39,40,40,36,42,35,50,48,57,76,55,91,59,99,52,63,26,21,36,33,37,33,30,42,73,85,40,83,71,43,75,38,72,33,70,53,86,62,53,73,59,60,42,46,57,50,34,54,55,54,52,63,69,67,66,87,84,75,86,80,86,69,69,58,72,59,50,51,50,36,58,73,67,70,46,57,50,75,57,100,79,38,54,37,47,53,34,61,26,64,22,52,32,67,50,66,88,75,60,65,80,53,42,67,50,35,27,50,52,41,46,55,54,29,45,67,42,35,48,77,41,41,49,93,48,46,65,64,51,55,56,48,26,68,78,46,80,40,52,86,55,41,63,28,52,55,43,18,54,37,57,62,46,45,65,59,45,51,53,51,13,49,53,51,3,49,51,45,20,52,51,44,44,52,52,52,53,45,68,74,32,81,60,50,70,53,67,79,76,112